Protein AF-0000000070399810 (afdb_homodimer)

Nearest PDB structures (foldseek):
  7qrv-assembly2_B  TM=8.745E-01  e=8.371E-08  Homo sapiens
  7qrw-assembly1_A  TM=8.802E-01  e=2.543E-07  Homo sapiens
  6xg7-assembly1_A  TM=8.411E-01  e=9.051E-07  Drosophila melanogaster
  7qrx-assembly2_B  TM=8.667E-01  e=4.666E-06  Homo sapiens
  3ww7-assembly1_C  TM=8.034E-01  e=4.187E-04  unclassified

pLDDT: mean 89.44, std 11.44, range [46.53, 98.5]

Radius of gyration: 16.47 Å; Cα contacts (8 Å, |Δi|>4): 732; chains: 2; bounding box: 39×47×39 Å

Solvent-accessible surface area (backbone atoms only — not comparable to full-atom values): 13055 Å² total; per-residue (Å²): 120,90,41,62,40,50,69,85,31,53,44,27,35,24,53,44,82,85,55,22,43,37,31,15,26,34,63,68,22,24,37,42,30,24,38,82,85,66,43,79,72,50,73,38,60,60,75,72,83,84,59,95,46,71,51,26,23,56,11,32,34,43,46,97,84,37,33,36,38,30,16,22,26,73,65,24,27,32,41,33,24,40,85,85,59,46,79,73,51,71,51,54,89,76,74,55,45,38,27,28,16,32,28,56,39,98,83,60,39,35,35,37,25,19,27,60,70,9,42,73,44,80,40,81,70,81,124,120,91,41,62,40,50,69,85,30,54,43,27,34,23,52,44,82,86,57,25,44,36,30,16,26,33,63,68,22,23,36,42,31,24,38,80,86,67,42,78,72,48,72,38,60,60,75,72,84,84,57,96,44,72,50,26,22,56,11,31,33,44,46,97,85,37,31,37,37,31,16,23,26,74,65,24,27,32,41,33,24,41,84,86,58,47,77,72,52,71,52,56,89,76,75,55,44,37,26,28,16,30,27,57,40,99,83,59,38,36,36,38,25,20,26,62,71,8,39,73,43,81,40,81,71,83,123

Foldseek 3Di:
DQADPPPVWDWDWEAFPQRWIWIQTQVVQWIWIAHPVRHTQDIANDDPDPAPDGFGWQEWYADPQRWIWTDRQPRQWIWTAHPNGHTDDIDRPPPGARWHYWDQDPVRWIWTQGPVVRDIDTDDDDD/DQADPDPVWDWDWEAFPQRWIWIQTQVVQWIWIAHPVRHTQDIANDDPDPAPDGFGWQEWYADPQRWIWTDRQPRQWIWTAHPNGHTDDIDRPPPGHRWHYWDQDPVRWIWTQGPVVRDIDTDDDDD

InterPro domains:
  IPR011042 Six-bladed beta-propeller, TolB-like [G3DSA:2.120.10.30] (11-126)

Secondary structure (DSSP, 8-state):
--S---TT--EEEEE-TTSPEEEEETTTTEEEEE-TT--EEEEE---SS--SS---EEEEEE-TTSPEEEEETTTTEEEEE-TTS-EEEEE-TT---SEEEEEE-TT-PEEEEETTTTEEEEE----/--S---TT--EEEEE-TTSPEEEEETTTTEEEEE-TT--EEEEE---SS--SS---EEEEEE-TTSPEEEEETTTTEEEEE-TTS-EEEEE-TT---SEEEEEE-TT-PEEEEETTTTEEEEE----

Organism: Crassostrea virginica (NCBI:txid6565)

Structure (mmCIF, N/CA/C/O backbone):
data_AF-0000000070399810-model_v1
#
loop_
_entity.id
_entity.type
_entity.pdbx_description
1 polymer 'Uncharacterized protein LOC111114213'
#
loop_
_atom_site.group_PDB
_atom_site.id
_atom_site.type_symbol
_atom_site.label_atom_id
_atom_site.label_alt_id
_atom_site.label_comp_id
_atom_site.label_asym_id
_atom_site.label_entity_id
_atom_site.label_seq_id
_atom_site.pdbx_PDB_ins_code
_atom_site.Cartn_x
_atom_site.Cartn_y
_atom_site.Cartn_z
_atom_site.occupancy
_atom_site.B_iso_or_equiv
_atom_site.auth_seq_id
_atom_site.auth_comp_id
_atom_site.auth_asym_id
_atom_site.auth_atom_id
_atom_site.pdbx_PDB_model_num
ATOM 1 N N . MET A 1 1 ? 19.562 -1.852 -8.828 1 47.91 1 MET A N 1
ATOM 2 C CA . MET A 1 1 ? 18.266 -1.202 -8.719 1 47.91 1 MET A CA 1
ATOM 3 C C . MET A 1 1 ? 17.156 -2.236 -8.555 1 47.91 1 MET A C 1
ATOM 5 O O . MET A 1 1 ? 17.047 -3.16 -9.367 1 47.91 1 MET A O 1
ATOM 9 N N . LEU A 1 2 ? 16.609 -2.277 -7.414 1 54.97 2 LEU A N 1
ATOM 10 C CA . LEU A 1 2 ? 15.75 -3.406 -7.086 1 54.97 2 LEU A CA 1
ATOM 11 C C . LEU A 1 2 ? 14.453 -3.348 -7.887 1 54.97 2 LEU A C 1
ATOM 13 O O . LEU A 1 2 ? 13.867 -4.387 -8.203 1 54.97 2 LEU A O 1
ATOM 17 N N . ILE A 1 3 ? 14.156 -2.109 -8.195 1 65.25 3 ILE A N 1
ATOM 18 C CA . ILE A 1 3 ? 12.82 -2.002 -8.766 1 65.25 3 ILE A CA 1
ATOM 19 C C . ILE A 1 3 ? 12.867 -1.135 -10.023 1 65.25 3 ILE A C 1
ATOM 21 O O . ILE A 1 3 ? 13.883 -0.489 -10.305 1 65.25 3 ILE A O 1
ATOM 25 N N . SER A 1 4 ? 11.914 -1.307 -10.93 1 56.88 4 SER A N 1
ATOM 26 C CA . SER A 1 4 ? 11.82 -0.481 -12.133 1 56.88 4 SER A CA 1
ATOM 27 C C . SER A 1 4 ? 11.945 1.001 -11.789 1 56.88 4 SER A C 1
ATOM 29 O O . SER A 1 4 ? 11.414 1.459 -10.781 1 56.88 4 SER A O 1
ATOM 31 N N . SER A 1 5 ? 12.875 1.708 -12.344 1 55.62 5 SER A N 1
ATOM 32 C CA . SER A 1 5 ? 13.148 3.117 -12.078 1 55.62 5 SER A CA 1
ATOM 33 C C . SER A 1 5 ? 12.359 4.02 -13.016 1 55.62 5 SER A C 1
ATOM 35 O O . SER A 1 5 ? 12.492 5.246 -12.969 1 55.62 5 SER A O 1
ATOM 37 N N . ASP A 1 6 ? 11.484 3.363 -13.781 1 61.22 6 ASP A N 1
ATOM 38 C CA . ASP A 1 6 ? 10.695 4.227 -14.656 1 61.22 6 ASP A CA 1
ATOM 39 C C . ASP A 1 6 ? 9.664 5.02 -13.852 1 61.22 6 ASP A C 1
ATOM 41 O O . ASP A 1 6 ? 8.875 4.441 -13.102 1 61.22 6 ASP A O 1
ATOM 45 N N . SER A 1 7 ? 9.797 6.434 -13.922 1 61.81 7 SER A N 1
ATOM 46 C CA . SER A 1 7 ? 9.047 7.414 -13.141 1 61.81 7 SER A CA 1
ATOM 47 C C . SER A 1 7 ? 7.543 7.219 -13.312 1 61.81 7 SER A C 1
ATOM 49 O O . SER A 1 7 ? 6.746 7.809 -12.578 1 61.81 7 SER A O 1
ATOM 51 N N . THR A 1 8 ? 7.207 6.312 -14.156 1 70.44 8 THR A N 1
ATOM 52 C CA . THR A 1 8 ? 5.777 6.137 -14.391 1 70.44 8 THR A CA 1
ATOM 53 C C . THR A 1 8 ? 5.234 4.969 -13.578 1 70.44 8 THR A C 1
ATOM 55 O O . THR A 1 8 ? 4.023 4.855 -13.375 1 70.44 8 THR A O 1
ATOM 58 N N . TYR A 1 9 ? 6.199 4.285 -13.055 1 78.25 9 TYR A N 1
ATOM 59 C CA . TYR A 1 9 ? 5.73 3.068 -12.406 1 78.25 9 TYR A CA 1
ATOM 60 C C . TYR A 1 9 ? 5.77 3.209 -10.891 1 78.25 9 TYR A C 1
ATOM 62 O O . TYR A 1 9 ? 6.406 4.125 -10.359 1 78.25 9 TYR A O 1
ATOM 70 N N . THR A 1 10 ? 4.996 2.436 -10.273 1 87.38 10 THR A N 1
ATOM 71 C CA . THR A 1 10 ? 4.828 2.51 -8.828 1 87.38 10 THR A CA 1
ATOM 72 C C . THR A 1 10 ? 5.23 1.193 -8.164 1 87.38 10 THR A C 1
ATOM 74 O O . THR A 1 10 ? 5.164 0.134 -8.789 1 87.38 10 THR A O 1
ATOM 77 N N . VAL A 1 11 ? 5.781 1.368 -7.008 1 93.06 11 VAL A N 1
ATOM 78 C CA . VAL A 1 11 ? 6.129 0.207 -6.195 1 93.06 11 VAL A CA 1
ATOM 79 C C . VAL A 1 11 ? 5.43 0.293 -4.84 1 93.06 11 VAL A C 1
ATOM 81 O O . VAL A 1 11 ? 5.496 1.322 -4.164 1 93.06 11 VAL A O 1
ATOM 84 N N . HIS A 1 12 ? 4.715 -0.765 -4.457 1 96.75 12 HIS A N 1
ATOM 85 C CA . HIS A 1 12 ? 4.102 -0.922 -3.143 1 96.75 12 HIS A CA 1
ATOM 86 C C . HIS A 1 12 ? 4.84 -1.964 -2.311 1 96.75 12 HIS A C 1
ATOM 88 O O . HIS A 1 12 ? 5.504 -2.848 -2.859 1 96.75 12 HIS A O 1
ATOM 94 N N . LEU A 1 13 ? 4.754 -1.836 -0.978 1 97.38 13 LEU A N 1
ATOM 95 C CA . LEU A 1 13 ? 5.609 -2.635 -0.108 1 97.38 13 LEU A CA 1
ATOM 96 C C . LEU A 1 13 ? 4.793 -3.295 0.999 1 97.38 13 LEU A C 1
ATOM 98 O O . LEU A 1 13 ? 3.801 -2.73 1.465 1 97.38 13 LEU A O 1
ATOM 102 N N . SER A 1 14 ? 5.234 -4.406 1.429 1 98 14 SER A N 1
ATOM 103 C CA . SER A 1 14 ? 4.742 -5.109 2.611 1 98 14 SER A CA 1
ATOM 104 C C . SER A 1 14 ? 5.816 -6.016 3.201 1 98 14 SER A C 1
ATOM 106 O O . SER A 1 14 ? 6.668 -6.531 2.475 1 98 14 SER A O 1
ATOM 108 N N . GLU A 1 15 ? 5.816 -6.109 4.445 1 96.81 15 GLU A N 1
ATOM 109 C CA . GLU A 1 15 ? 6.691 -7.086 5.078 1 96.81 15 GLU A CA 1
ATOM 110 C C . GLU A 1 15 ? 5.992 -8.43 5.246 1 96.81 15 GLU A C 1
ATOM 112 O O . GLU A 1 15 ? 4.809 -8.484 5.59 1 96.81 15 GLU A O 1
ATOM 117 N N . ASN A 1 16 ? 6.734 -9.492 5.066 1 95.81 16 ASN A N 1
ATOM 118 C CA . ASN A 1 16 ? 6.16 -10.805 5.348 1 95.81 16 ASN A CA 1
ATOM 119 C C . ASN A 1 16 ? 6.699 -11.383 6.652 1 95.81 16 ASN A C 1
ATOM 121 O O . ASN A 1 16 ? 7.434 -10.711 7.379 1 95.81 16 ASN A O 1
ATOM 125 N N . ARG A 1 17 ? 6.316 -12.555 6.992 1 93.12 17 ARG A N 1
ATOM 126 C CA . ARG A 1 17 ? 6.621 -13.164 8.281 1 93.12 17 ARG A CA 1
ATOM 127 C C . ARG A 1 17 ? 8.102 -13.5 8.398 1 93.12 17 ARG A C 1
ATOM 129 O O . ARG A 1 17 ? 8.617 -13.68 9.5 1 93.12 17 ARG A O 1
ATOM 136 N N . ASN A 1 18 ? 8.82 -13.672 7.328 1 93.12 18 ASN A N 1
ATOM 137 C CA . ASN A 1 18 ? 10.25 -13.953 7.312 1 93.12 18 ASN A CA 1
ATOM 138 C C . ASN A 1 18 ? 11.078 -12.672 7.391 1 93.12 18 ASN A C 1
ATOM 140 O O . ASN A 1 18 ? 12.289 -12.703 7.176 1 93.12 18 ASN A O 1
ATOM 144 N N . PHE A 1 19 ? 10.398 -11.578 7.559 1 94.12 19 PHE A N 1
ATOM 145 C CA . PHE A 1 19 ? 11.031 -10.266 7.648 1 94.12 19 PHE A CA 1
ATOM 146 C C . PHE A 1 19 ? 11.578 -9.828 6.293 1 94.12 19 PHE A C 1
ATOM 148 O O . PHE A 1 19 ? 12.508 -9.023 6.223 1 94.12 19 PHE A O 1
ATOM 155 N N . ASP A 1 20 ? 11.039 -10.492 5.273 1 95.31 20 ASP A N 1
ATOM 156 C CA . ASP A 1 20 ? 11.32 -10.039 3.916 1 95.31 20 ASP A CA 1
ATOM 157 C C . ASP A 1 20 ? 10.438 -8.844 3.547 1 95.31 20 ASP A C 1
ATOM 159 O O . ASP A 1 20 ? 9.383 -8.633 4.145 1 95.31 20 ASP A O 1
ATOM 163 N N . ILE A 1 21 ? 10.945 -8.102 2.621 1 95.88 21 ILE A N 1
ATOM 164 C CA . ILE A 1 21 ? 10.141 -7.031 2.033 1 95.88 21 ILE A CA 1
ATOM 165 C C . ILE A 1 21 ? 9.609 -7.48 0.674 1 95.88 21 ILE A C 1
ATOM 167 O O . ILE A 1 21 ? 10.375 -7.902 -0.194 1 95.88 21 ILE A O 1
ATOM 171 N N . CYS A 1 22 ? 8.305 -7.4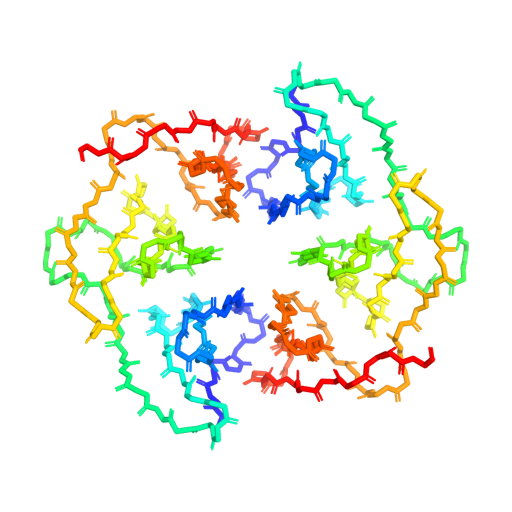73 0.544 1 97.44 22 CYS A N 1
ATOM 172 C CA . CYS A 1 22 ? 7.602 -7.816 -0.689 1 97.44 22 CYS A CA 1
ATOM 173 C C . CYS A 1 22 ? 7.238 -6.562 -1.478 1 97.44 22 CYS A C 1
ATOM 175 O O . CYS A 1 22 ? 6.613 -5.645 -0.94 1 97.44 22 CYS A O 1
ATOM 177 N N . LEU A 1 23 ? 7.633 -6.531 -2.68 1 96.38 23 LEU A N 1
ATOM 178 C CA . LEU A 1 23 ? 7.387 -5.387 -3.549 1 96.38 23 LEU A CA 1
ATOM 179 C C . LEU A 1 23 ? 6.402 -5.75 -4.656 1 96.38 23 LEU A C 1
ATOM 181 O O . LEU A 1 23 ? 6.562 -6.777 -5.32 1 96.38 23 LEU A O 1
ATOM 185 N N . ALA A 1 24 ? 5.371 -5.047 -4.785 1 96.62 24 ALA A N 1
ATOM 186 C CA . ALA A 1 24 ? 4.594 -5.035 -6.02 1 96.62 24 ALA A CA 1
ATOM 187 C C . ALA A 1 24 ? 5.109 -3.973 -6.984 1 96.62 24 ALA A C 1
ATOM 189 O O . ALA A 1 24 ? 4.883 -2.779 -6.781 1 96.62 24 ALA A O 1
ATOM 190 N N . ASP A 1 25 ? 5.801 -4.383 -7.957 1 94 25 ASP A N 1
ATOM 191 C CA . ASP A 1 25 ? 6.387 -3.502 -8.961 1 94 25 ASP A CA 1
ATOM 192 C C . ASP A 1 25 ? 5.574 -3.527 -10.258 1 94 25 ASP A C 1
ATOM 194 O O . ASP A 1 25 ? 5.734 -4.434 -11.078 1 94 25 ASP A O 1
ATOM 198 N N . ASN A 1 26 ? 4.734 -2.564 -10.398 1 92.06 26 ASN A N 1
ATOM 199 C CA . ASN A 1 26 ? 3.83 -2.625 -11.547 1 92.06 26 ASN A CA 1
ATOM 200 C C . ASN A 1 26 ? 4.559 -2.326 -12.852 1 92.06 26 ASN A C 1
ATOM 202 O O . ASN A 1 26 ? 4.113 -2.74 -13.922 1 92.06 26 ASN A O 1
ATOM 206 N N . GLY A 1 27 ? 5.617 -1.574 -12.836 1 89.06 27 GLY A N 1
ATOM 207 C CA . GLY A 1 27 ? 6.422 -1.366 -14.031 1 89.06 27 GLY A CA 1
ATOM 208 C C . GLY A 1 27 ? 7.07 -2.639 -14.539 1 89.06 27 GLY A C 1
ATOM 209 O O . GLY A 1 27 ? 7.086 -2.893 -15.75 1 89.06 27 GLY A O 1
ATOM 210 N N . ALA A 1 28 ? 7.602 -3.43 -13.633 1 89.25 28 ALA A N 1
ATOM 211 C CA . ALA A 1 28 ? 8.242 -4.695 -13.984 1 89.25 28 ALA A CA 1
ATOM 212 C C . ALA A 1 28 ? 7.211 -5.797 -14.18 1 89.25 28 ALA A C 1
ATOM 214 O O . ALA A 1 28 ? 7.527 -6.867 -14.703 1 89.25 28 ALA A O 1
ATOM 215 N N . GLY A 1 29 ? 5.961 -5.543 -13.773 1 91.75 29 GLY A N 1
ATOM 216 C CA . GLY A 1 29 ? 4.973 -6.605 -13.805 1 91.75 29 GLY A CA 1
ATOM 217 C C . GLY A 1 29 ? 5.34 -7.789 -12.922 1 91.75 29 GLY A C 1
ATOM 218 O O . GLY A 1 29 ? 5.289 -8.938 -13.367 1 91.75 29 GLY A O 1
ATOM 219 N N . ALA A 1 30 ? 5.793 -7.473 -11.742 1 93.81 30 ALA A N 1
ATOM 220 C CA . ALA A 1 30 ? 6.301 -8.555 -10.898 1 93.81 30 ALA A CA 1
ATOM 221 C C . ALA A 1 30 ? 6.125 -8.227 -9.422 1 93.81 30 ALA A C 1
ATOM 223 O O . ALA A 1 30 ? 6.152 -7.062 -9.023 1 93.81 30 ALA A O 1
ATOM 224 N N . VAL A 1 31 ? 5.926 -9.219 -8.711 1 96.25 31 VAL A N 1
ATOM 225 C CA . VAL A 1 31 ? 6.191 -9.18 -7.277 1 96.25 31 VAL A CA 1
ATOM 226 C C . VAL A 1 31 ? 7.629 -9.609 -7.008 1 96.25 31 VAL A C 1
ATOM 228 O O . VAL A 1 31 ? 8.062 -10.664 -7.477 1 96.25 31 VAL A O 1
ATOM 231 N N . VAL A 1 32 ? 8.328 -8.766 -6.348 1 95.38 32 VAL A N 1
ATOM 232 C CA . VAL A 1 32 ? 9.711 -9.055 -5.996 1 95.38 32 VAL A CA 1
ATOM 233 C C . VAL A 1 32 ? 9.859 -9.141 -4.48 1 95.38 32 VAL A C 1
ATOM 235 O O . VAL A 1 32 ? 9.445 -8.234 -3.758 1 95.38 32 VAL A O 1
ATOM 238 N N . VAL A 1 33 ? 10.414 -10.25 -3.99 1 96.56 33 VAL A N 1
ATOM 239 C CA . VAL A 1 33 ? 10.609 -10.422 -2.553 1 96.56 33 VAL A CA 1
ATOM 240 C C . VAL A 1 33 ? 12.102 -10.453 -2.229 1 96.56 33 VAL A C 1
ATOM 242 O O . VAL A 1 33 ? 12.852 -11.242 -2.812 1 96.56 33 VAL A O 1
ATOM 245 N N . ILE A 1 34 ? 12.453 -9.602 -1.31 1 94.44 34 ILE A N 1
ATOM 246 C CA . ILE A 1 34 ? 13.859 -9.5 -0.947 1 94.44 34 ILE A CA 1
ATOM 247 C C . ILE A 1 34 ? 14.016 -9.641 0.565 1 94.44 34 ILE A C 1
ATOM 249 O O . ILE A 1 34 ? 13.141 -9.234 1.328 1 94.44 34 ILE A O 1
ATOM 253 N N . SER A 1 35 ? 15.094 -10.18 0.991 1 92.94 35 SER A N 1
ATOM 254 C CA . SER A 1 35 ? 15.398 -10.305 2.412 1 92.94 35 SER A CA 1
ATOM 255 C C . SER A 1 35 ? 15.836 -8.969 3.006 1 92.94 35 SER A C 1
ATOM 257 O O . SER A 1 35 ? 16 -7.988 2.281 1 92.94 35 SER A O 1
ATOM 259 N N . ALA A 1 36 ? 15.953 -8.938 4.32 1 84.12 36 ALA A N 1
ATOM 260 C CA . ALA A 1 36 ? 16.422 -7.75 5.023 1 84.12 36 ALA A CA 1
ATOM 261 C C . ALA A 1 36 ? 17.828 -7.348 4.555 1 84.12 36 ALA A C 1
ATOM 263 O O . ALA A 1 36 ? 18.188 -6.176 4.625 1 84.12 36 ALA A O 1
ATOM 264 N N . ALA A 1 37 ? 18.578 -8.281 4.086 1 85.5 37 ALA A N 1
ATOM 265 C CA . ALA A 1 37 ? 19.938 -8.047 3.588 1 85.5 37 ALA A CA 1
ATOM 266 C C . ALA A 1 37 ? 19.922 -7.762 2.088 1 85.5 37 ALA A C 1
ATOM 268 O O . ALA A 1 37 ? 20.969 -7.809 1.436 1 85.5 37 ALA A O 1
ATOM 269 N N . SER A 1 38 ? 18.719 -7.598 1.544 1 86.56 38 SER A N 1
ATOM 270 C CA . SER A 1 38 ? 18.531 -7.211 0.151 1 86.56 38 SER A CA 1
ATOM 271 C C . SER A 1 38 ? 18.859 -8.359 -0.793 1 86.56 38 SER A C 1
ATOM 273 O O . SER A 1 38 ? 19.25 -8.141 -1.942 1 86.56 38 SER A O 1
ATOM 275 N N . LYS A 1 39 ? 18.828 -9.5 -0.304 1 91.81 39 LYS A N 1
ATOM 276 C CA . LYS A 1 39 ? 18.953 -10.656 -1.178 1 91.81 39 LYS A CA 1
ATOM 277 C C . LYS A 1 39 ? 17.625 -11.047 -1.796 1 91.81 39 LYS A C 1
ATOM 279 O O . LYS A 1 39 ? 16.609 -11.117 -1.098 1 91.81 39 LYS A O 1
ATOM 284 N N . LEU A 1 40 ? 17.688 -11.297 -3.096 1 94 40 LEU A N 1
ATOM 285 C CA . LEU A 1 40 ? 16.469 -11.719 -3.789 1 94 40 LEU A CA 1
ATOM 286 C C . LEU A 1 40 ? 16.031 -13.102 -3.322 1 94 40 LEU A C 1
ATOM 288 O O . LEU A 1 40 ? 16.828 -14.047 -3.33 1 94 40 LEU A O 1
ATOM 292 N N . ARG A 1 41 ? 14.797 -13.18 -2.869 1 96 41 ARG A N 1
ATOM 293 C CA . ARG A 1 41 ? 14.227 -14.484 -2.543 1 96 41 ARG A CA 1
ATOM 294 C C . ARG A 1 41 ? 13.57 -15.109 -3.766 1 96 41 ARG A C 1
ATOM 296 O O . ARG A 1 41 ? 13.945 -16.203 -4.184 1 96 41 ARG A O 1
ATOM 303 N N . PHE A 1 42 ? 12.625 -14.453 -4.387 1 95.5 42 PHE A N 1
ATOM 304 C CA . PHE A 1 42 ? 11.984 -14.898 -5.617 1 95.5 42 PHE A CA 1
ATOM 305 C C . PHE A 1 42 ? 11.297 -13.742 -6.324 1 95.5 42 PHE A C 1
ATOM 307 O O . PHE A 1 42 ? 11.188 -12.648 -5.773 1 95.5 42 PHE A O 1
ATOM 314 N N . ARG A 1 43 ? 10.945 -13.992 -7.504 1 94.94 43 ARG A N 1
ATOM 315 C CA . ARG A 1 43 ? 10.141 -13.117 -8.352 1 94.94 43 ARG A CA 1
ATOM 316 C C . ARG A 1 43 ? 8.906 -13.852 -8.867 1 94.94 43 ARG A C 1
ATOM 318 O O . ARG A 1 43 ? 8.992 -15.008 -9.281 1 94.94 43 ARG A O 1
ATOM 325 N N . TYR A 1 44 ? 7.816 -13.242 -8.695 1 95.44 44 TYR A N 1
ATOM 326 C CA . TYR A 1 44 ? 6.559 -13.758 -9.219 1 95.44 44 TYR A CA 1
ATOM 327 C C . TYR A 1 44 ? 6.027 -12.875 -10.344 1 95.44 44 TYR A C 1
ATOM 329 O O . TYR A 1 44 ? 5.758 -11.688 -10.125 1 95.44 44 TYR A O 1
ATOM 337 N N . ILE A 1 45 ? 5.867 -13.383 -11.531 1 92.75 45 ILE A N 1
ATOM 338 C CA . ILE A 1 45 ? 5.5 -12.578 -12.695 1 92.75 45 ILE A CA 1
ATOM 339 C C . ILE A 1 45 ? 4.109 -12.977 -13.172 1 92.75 45 ILE A C 1
ATOM 341 O O . ILE A 1 45 ? 3.762 -12.758 -14.336 1 92.75 45 ILE A O 1
ATOM 345 N N . GLY A 1 46 ? 3.303 -13.43 -12.234 1 89.62 46 GLY A N 1
ATOM 346 C CA . GLY A 1 46 ? 1.964 -13.867 -12.602 1 89.62 46 GLY A CA 1
ATOM 347 C C . GLY A 1 46 ? 1.939 -15.242 -13.242 1 89.62 46 GLY A C 1
ATOM 348 O O . GLY A 1 46 ? 2.99 -15.805 -13.57 1 89.62 46 GLY A O 1
ATOM 349 N N . PRO A 1 47 ? 0.799 -15.883 -13.086 1 74.12 47 PRO A N 1
ATOM 350 C CA . PRO A 1 47 ? 0.718 -17.203 -13.727 1 74.12 47 PRO A CA 1
ATOM 351 C C . PRO A 1 47 ? 0.849 -17.141 -15.242 1 74.12 47 PRO A C 1
ATOM 353 O O . PRO A 1 47 ? 0.626 -16.078 -15.836 1 74.12 47 PRO A O 1
ATOM 356 N N . PRO A 1 48 ? 1.364 -18.156 -15.602 1 60.78 48 PRO A N 1
ATOM 357 C CA . PRO A 1 48 ? 1.394 -18.203 -17.062 1 60.78 48 PRO A CA 1
ATOM 358 C C . PRO A 1 48 ? 0.058 -17.812 -17.703 1 60.78 48 PRO A C 1
ATOM 360 O O . PRO A 1 48 ? -0.932 -17.625 -16.984 1 60.78 48 PRO A O 1
ATOM 363 N N . SER A 1 49 ? -0.406 -18.156 -18.891 1 59.59 49 SER A N 1
ATOM 364 C CA . SER A 1 49 ? -1.261 -17.75 -20 1 59.59 49 SER A CA 1
ATOM 365 C C . SER A 1 49 ? -2.709 -17.578 -19.562 1 59.59 49 SER A C 1
ATOM 367 O O . SER A 1 49 ? -3.588 -17.312 -20.375 1 59.59 49 SER A O 1
ATOM 369 N N . THR A 1 50 ? -3.17 -17.859 -18.328 1 56.06 50 THR A N 1
ATOM 370 C CA . THR A 1 50 ? -4.629 -17.844 -18.375 1 56.06 50 THR A CA 1
ATOM 371 C C . THR A 1 50 ? -5.172 -16.438 -18.172 1 56.06 50 THR A C 1
ATOM 373 O O . THR A 1 50 ? -6.387 -16.219 -18.203 1 56.06 50 THR A O 1
ATOM 376 N N . THR A 1 51 ? -4.227 -15.406 -18.125 1 65.94 51 THR A N 1
ATOM 377 C CA . THR A 1 51 ? -4.793 -14.078 -17.922 1 65.94 51 THR A CA 1
ATOM 378 C C . THR A 1 51 ? -4.844 -13.305 -19.234 1 65.94 51 THR A C 1
ATOM 380 O O . THR A 1 51 ? -4.082 -13.602 -20.172 1 65.94 51 THR A O 1
ATOM 383 N N . ARG A 1 52 ? -5.961 -12.5 -19.5 1 77.94 52 ARG A N 1
ATOM 384 C CA . ARG A 1 52 ? -6.227 -11.734 -20.719 1 77.94 52 ARG A CA 1
ATOM 385 C C . ARG A 1 52 ? -5.234 -10.586 -20.875 1 77.94 52 ARG A C 1
ATOM 387 O O . ARG A 1 52 ? -4.859 -10.234 -21.984 1 77.94 52 ARG A O 1
ATOM 394 N N . GLU A 1 53 ? -4.766 -10.07 -19.75 1 90.5 53 GLU A N 1
ATOM 395 C CA . GLU A 1 53 ? -3.879 -8.906 -19.766 1 90.5 53 GLU A CA 1
ATOM 396 C C . GLU A 1 53 ? -2.584 -9.195 -19.016 1 90.5 53 GLU A C 1
ATOM 398 O O . GLU A 1 53 ? -2.516 -10.148 -18.219 1 90.5 53 GLU A O 1
ATOM 403 N N . PRO A 1 54 ? -1.565 -8.469 -19.312 1 90.25 54 PRO A N 1
ATOM 404 C CA . PRO A 1 54 ? -0.32 -8.633 -18.562 1 90.25 54 PRO A CA 1
ATOM 405 C C . PRO A 1 54 ? -0.508 -8.438 -17.062 1 90.25 54 PRO A C 1
ATOM 407 O O . PRO A 1 54 ? -1.337 -7.629 -16.641 1 90.25 54 PRO A O 1
ATOM 410 N N . PHE A 1 55 ? 0.198 -9.195 -16.312 1 93.31 55 PHE A N 1
ATOM 411 C CA . PHE A 1 55 ? 0.205 -9.07 -14.867 1 93.31 55 PHE A CA 1
ATOM 412 C C . PHE A 1 55 ? 0.721 -7.703 -14.438 1 93.31 55 PHE A C 1
ATOM 414 O O . PHE A 1 55 ? 1.815 -7.293 -14.836 1 93.31 55 PHE A O 1
ATOM 421 N N . ARG A 1 56 ? -0.07 -6.965 -13.75 1 93.44 56 ARG A N 1
ATOM 422 C CA . ARG A 1 56 ? 0.274 -5.637 -13.242 1 93.44 56 ARG A CA 1
ATOM 423 C C . ARG A 1 56 ? -0.104 -5.5 -11.766 1 93.44 56 ARG A C 1
ATOM 425 O O . ARG A 1 56 ? -1.209 -5.059 -11.445 1 93.44 56 ARG A O 1
ATOM 432 N N . PRO A 1 57 ? 0.832 -5.879 -10.891 1 95.5 57 PRO A N 1
ATOM 433 C CA . PRO A 1 57 ? 0.533 -5.734 -9.461 1 95.5 57 PRO A CA 1
ATOM 434 C C . PRO A 1 57 ? 0.531 -4.277 -9.008 1 95.5 57 PRO A C 1
ATOM 436 O O . PRO A 1 57 ? 1.518 -3.562 -9.203 1 95.5 57 PRO A O 1
ATOM 439 N N . ASP A 1 58 ? -0.544 -3.799 -8.375 1 95 58 ASP A N 1
ATOM 440 C CA . ASP A 1 58 ? -0.672 -2.4 -7.973 1 95 58 ASP A CA 1
ATOM 441 C C . ASP A 1 58 ? -0.952 -2.279 -6.477 1 95 58 ASP A C 1
ATOM 443 O O . ASP A 1 58 ? -1.174 -1.179 -5.969 1 95 58 ASP A O 1
ATOM 447 N N . GLY A 1 59 ? -1.048 -3.281 -5.734 1 97.12 59 GLY A N 1
ATOM 448 C CA . GLY A 1 59 ? -1.17 -3.406 -4.289 1 97.12 59 GLY A CA 1
ATOM 449 C C . GLY A 1 59 ? -0.592 -4.703 -3.752 1 97.12 59 GLY A C 1
ATOM 450 O O . GLY A 1 59 ? -0.502 -5.695 -4.477 1 97.12 59 GLY A O 1
ATOM 451 N N . ILE A 1 60 ? -0.191 -4.637 -2.514 1 98.5 60 ILE A N 1
ATOM 452 C CA . ILE A 1 60 ? 0.377 -5.836 -1.909 1 98.5 60 ILE A CA 1
ATOM 453 C C . ILE A 1 60 ? 0.209 -5.777 -0.392 1 98.5 60 ILE A C 1
ATOM 455 O O . ILE A 1 60 ? 0.336 -4.711 0.212 1 98.5 60 ILE A O 1
ATOM 459 N N . ILE A 1 61 ? -0.049 -6.898 0.168 1 98.31 61 ILE A N 1
ATOM 460 C CA . ILE A 1 61 ? -0.164 -7.059 1.614 1 98.31 61 ILE A CA 1
ATOM 461 C C . ILE A 1 61 ? 0.115 -8.508 1.998 1 98.31 61 ILE A C 1
ATOM 463 O O . ILE A 1 61 ? -0.033 -9.414 1.175 1 98.31 61 ILE A O 1
ATOM 467 N N . THR A 1 62 ? 0.646 -8.68 3.102 1 97.25 62 THR A N 1
ATOM 468 C CA . THR A 1 62 ? 0.82 -10.023 3.646 1 97.25 62 THR A CA 1
ATOM 469 C C . THR A 1 62 ? -0.185 -10.289 4.762 1 97.25 62 THR A C 1
ATOM 471 O O . THR A 1 62 ? -0.443 -9.414 5.594 1 97.25 62 THR A O 1
ATOM 474 N N . ASP A 1 63 ? -0.728 -11.555 4.738 1 95.88 63 ASP A N 1
ATOM 475 C CA . ASP A 1 63 ? -1.737 -11.859 5.746 1 95.88 63 ASP A CA 1
ATOM 476 C C . ASP A 1 63 ? -1.128 -12.633 6.914 1 95.88 63 ASP A C 1
ATOM 478 O O . ASP A 1 63 ? 0.09 -12.812 6.98 1 95.88 63 ASP A O 1
ATOM 482 N N . SER A 1 64 ? -1.993 -13.023 7.875 1 93.38 64 SER A N 1
ATOM 483 C CA . SER A 1 64 ? -1.55 -13.648 9.117 1 93.38 64 SER A CA 1
ATOM 484 C C . SER A 1 64 ? -1.024 -15.055 8.867 1 93.38 64 SER A C 1
ATOM 486 O O . SER A 1 64 ? -0.341 -15.633 9.719 1 93.38 64 SER A O 1
ATOM 488 N N . GLN A 1 65 ? -1.31 -15.656 7.754 1 93.06 65 GLN A N 1
ATOM 489 C CA . GLN A 1 65 ? -0.827 -16.984 7.406 1 93.06 65 GLN A CA 1
ATOM 490 C C . GLN A 1 65 ? 0.452 -16.906 6.578 1 93.06 65 GLN A C 1
ATOM 492 O O . GLN A 1 65 ? 0.906 -17.922 6.031 1 93.06 65 GLN A O 1
ATOM 497 N N . ALA A 1 66 ? 0.909 -15.75 6.398 1 91.88 66 ALA A N 1
ATOM 498 C CA . ALA A 1 66 ? 2.16 -15.461 5.699 1 91.88 66 ALA A CA 1
ATOM 499 C C . ALA A 1 66 ? 1.977 -15.547 4.188 1 91.88 66 ALA A C 1
ATOM 501 O O . ALA A 1 66 ? 2.947 -15.727 3.447 1 91.88 66 ALA A O 1
ATOM 502 N N . ASN A 1 67 ? 0.76 -15.562 3.766 1 96.75 67 ASN A N 1
ATOM 503 C CA . ASN A 1 67 ? 0.52 -15.43 2.332 1 96.75 67 ASN A CA 1
ATOM 504 C C . ASN A 1 67 ? 0.696 -13.992 1.862 1 96.75 67 ASN A C 1
ATOM 506 O O . ASN A 1 67 ? 0.383 -13.047 2.596 1 96.75 67 ASN A O 1
ATOM 510 N N . ILE A 1 68 ? 1.185 -13.898 0.657 1 97.94 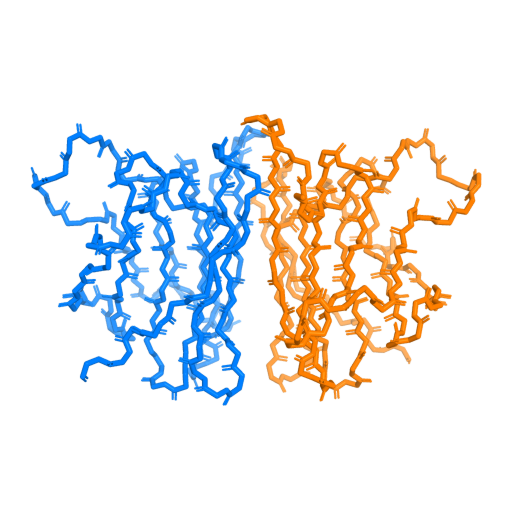68 ILE A N 1
ATOM 511 C CA . ILE A 1 68 ? 1.287 -12.602 -0.007 1 97.94 68 ILE A CA 1
ATOM 512 C C . ILE A 1 68 ? 0.094 -12.406 -0.939 1 97.94 68 ILE A C 1
ATOM 514 O O . ILE A 1 68 ? -0.171 -13.242 -1.804 1 97.94 68 ILE A O 1
ATOM 518 N N . LEU A 1 69 ? -0.672 -11.414 -0.729 1 98.25 69 LEU A N 1
ATOM 519 C CA . LEU A 1 69 ? -1.762 -11.031 -1.62 1 98.25 69 LEU A CA 1
ATOM 520 C C . LEU A 1 69 ? -1.369 -9.82 -2.467 1 98.25 69 LEU A C 1
ATOM 522 O O . LEU A 1 69 ? -0.768 -8.875 -1.96 1 98.25 69 LEU A O 1
ATOM 526 N N . THR A 1 70 ? -1.659 -9.859 -3.717 1 98.12 70 THR A N 1
ATOM 527 C CA . THR A 1 70 ? -1.38 -8.734 -4.594 1 98.12 70 THR A CA 1
ATOM 528 C C . THR A 1 70 ? -2.518 -8.531 -5.594 1 98.12 70 THR A C 1
ATOM 530 O O . THR A 1 70 ? -3.104 -9.5 -6.078 1 98.12 70 THR A O 1
ATOM 533 N N . SER A 1 71 ? -2.828 -7.297 -5.777 1 97.19 71 SER A N 1
ATOM 534 C CA . SER A 1 71 ? -3.867 -6.957 -6.742 1 97.19 71 SER A CA 1
ATOM 535 C C . SER A 1 71 ? -3.324 -6.973 -8.164 1 97.19 71 SER A C 1
ATOM 537 O O . SER A 1 71 ? -2.232 -6.465 -8.43 1 97.19 71 SER A O 1
ATOM 539 N N . ASP A 1 72 ? -4.047 -7.57 -9.023 1 95.94 72 ASP A N 1
ATOM 540 C CA . ASP A 1 72 ? -3.777 -7.566 -10.453 1 95.94 72 ASP A CA 1
ATOM 541 C C . ASP A 1 72 ? -4.742 -6.641 -11.188 1 95.94 72 ASP A C 1
ATOM 543 O O . ASP A 1 72 ? -5.867 -7.035 -11.508 1 95.94 72 ASP A O 1
ATOM 547 N N . PHE A 1 73 ? -4.258 -5.488 -11.492 1 92.94 73 PHE A N 1
ATOM 548 C CA . PHE A 1 73 ? -5.078 -4.348 -11.875 1 92.94 73 PHE A CA 1
ATOM 549 C C . PHE A 1 73 ? -5.902 -4.664 -13.117 1 92.94 73 PHE A C 1
ATOM 551 O O . PHE A 1 73 ? -7.129 -4.543 -13.102 1 92.94 73 PHE A O 1
ATOM 558 N N . TYR A 1 74 ? -5.305 -5.141 -14.125 1 92.56 74 TYR A N 1
ATOM 559 C CA . TYR A 1 74 ? -5.949 -5.281 -15.422 1 92.56 74 TYR A CA 1
ATOM 560 C C . TYR A 1 74 ? -6.762 -6.566 -15.492 1 92.56 74 TYR A C 1
ATOM 562 O O . TYR A 1 74 ? -7.656 -6.699 -16.328 1 92.56 74 TYR A O 1
ATOM 570 N N . ASN A 1 75 ? -6.484 -7.555 -14.664 1 93.56 75 ASN A N 1
ATOM 571 C CA . ASN A 1 75 ? -7.156 -8.852 -14.727 1 93.56 75 ASN A CA 1
ATOM 572 C C . ASN A 1 75 ? -8.242 -8.969 -13.664 1 93.56 75 ASN A C 1
ATOM 574 O O . ASN A 1 75 ? -8.883 -10.016 -13.539 1 93.56 75 ASN A O 1
ATOM 578 N N . TYR A 1 76 ? -8.352 -7.957 -12.828 1 94.25 76 TYR A N 1
ATOM 579 C CA . TYR A 1 76 ? -9.422 -7.859 -11.844 1 94.25 76 TYR A CA 1
ATOM 580 C C . TYR A 1 76 ? -9.328 -8.984 -10.82 1 94.25 76 TYR A C 1
ATOM 582 O O . TYR A 1 76 ? -10.352 -9.508 -10.367 1 94.25 76 TYR A O 1
ATOM 590 N N . HIS A 1 77 ? -8.102 -9.414 -10.523 1 94.31 77 HIS A N 1
ATOM 591 C CA . HIS A 1 77 ? -7.836 -10.508 -9.602 1 94.31 77 HIS A CA 1
ATOM 592 C C . HIS A 1 77 ? -6.988 -10.047 -8.414 1 94.31 77 HIS A C 1
ATOM 594 O O . HIS A 1 77 ? -6.262 -9.055 -8.523 1 94.31 77 HIS A O 1
ATOM 600 N N . ILE A 1 78 ? -7.172 -10.75 -7.352 1 96.94 78 ILE A N 1
ATOM 601 C CA . ILE A 1 78 ? -6.152 -10.781 -6.305 1 96.94 78 ILE A CA 1
ATOM 602 C C . ILE A 1 78 ? -5.426 -12.125 -6.328 1 96.94 78 ILE A C 1
ATOM 604 O O . ILE A 1 78 ? -6.059 -13.18 -6.27 1 96.94 78 ILE A O 1
ATOM 608 N N . HIS A 1 79 ? -4.148 -12.039 -6.469 1 96.5 79 HIS A N 1
ATOM 609 C CA . HIS A 1 79 ? -3.344 -13.258 -6.391 1 96.5 79 HIS A CA 1
ATOM 610 C C . HIS A 1 79 ? -2.928 -13.555 -4.953 1 96.5 79 HIS A C 1
ATOM 612 O O . HIS A 1 79 ? -2.572 -12.641 -4.207 1 96.5 79 HIS A O 1
ATOM 618 N N . ILE A 1 80 ? -2.986 -14.797 -4.621 1 96.75 80 ILE A N 1
ATOM 619 C CA . ILE A 1 80 ? -2.451 -15.258 -3.342 1 96.75 80 ILE A CA 1
ATOM 620 C C . ILE A 1 80 ? -1.26 -16.172 -3.582 1 96.75 80 ILE A C 1
ATOM 622 O O . ILE A 1 80 ? -1.39 -17.203 -4.246 1 96.75 80 ILE A O 1
ATOM 626 N N . ILE A 1 81 ? -0.179 -15.719 -3.061 1 96.94 81 ILE A N 1
ATOM 627 C CA . ILE A 1 81 ? 1.113 -16.375 -3.234 1 96.94 81 ILE A CA 1
ATOM 628 C C . ILE A 1 81 ? 1.664 -16.797 -1.875 1 96.94 81 ILE A C 1
ATOM 630 O O . ILE A 1 81 ? 1.541 -16.062 -0.892 1 96.94 81 ILE A O 1
ATOM 634 N N . ASP A 1 82 ? 2.295 -17.938 -1.83 1 96.5 82 ASP A N 1
ATOM 635 C CA . ASP A 1 82 ? 2.863 -18.328 -0.545 1 96.5 82 ASP A CA 1
ATOM 636 C C . ASP A 1 82 ? 4.273 -17.766 -0.372 1 96.5 82 ASP A C 1
ATOM 638 O O . ASP A 1 82 ? 4.758 -17.031 -1.226 1 96.5 82 ASP A O 1
ATOM 642 N N . GLN A 1 83 ? 4.883 -18.047 0.704 1 94.19 83 GLN A N 1
ATOM 643 C CA . GLN A 1 83 ? 6.16 -17.453 1.086 1 94.19 83 GLN A CA 1
ATOM 644 C C . GLN A 1 83 ? 7.289 -17.953 0.189 1 94.19 83 GLN A C 1
ATOM 646 O O . GLN A 1 83 ? 8.391 -17.391 0.208 1 94.19 83 GLN A O 1
ATOM 651 N N . ASP A 1 84 ? 7.027 -19.016 -0.57 1 94.19 84 ASP A N 1
ATOM 652 C CA . ASP A 1 84 ? 8.039 -19.562 -1.463 1 94.19 84 ASP A CA 1
ATOM 653 C C . ASP A 1 84 ? 7.812 -19.109 -2.902 1 94.19 84 ASP A C 1
ATOM 655 O O . ASP A 1 84 ? 8.539 -19.516 -3.811 1 94.19 84 ASP A O 1
ATOM 659 N N . GLY A 1 85 ? 6.781 -18.312 -3.07 1 94.75 85 GLY A N 1
ATOM 660 C CA . GLY A 1 85 ? 6.523 -17.766 -4.391 1 94.75 85 GLY A CA 1
ATOM 661 C C . GLY A 1 85 ? 5.582 -18.609 -5.219 1 94.75 85 GLY A C 1
ATOM 662 O O . GLY A 1 85 ? 5.445 -18.406 -6.426 1 94.75 85 GLY A O 1
ATOM 663 N N . LEU A 1 86 ? 4.98 -19.578 -4.609 1 94.69 86 LEU A N 1
ATOM 664 C CA . LEU A 1 86 ? 4.016 -20.422 -5.305 1 94.69 86 LEU A CA 1
ATOM 665 C C . LEU A 1 86 ? 2.637 -19.766 -5.324 1 94.69 86 LEU A C 1
ATOM 667 O O . LEU A 1 86 ? 2.152 -19.297 -4.293 1 94.69 86 LEU A O 1
ATOM 671 N N . SER A 1 87 ? 2.096 -19.688 -6.5 1 94.62 87 SER A N 1
ATOM 672 C CA . SER A 1 87 ? 0.725 -19.203 -6.617 1 94.62 87 SER A CA 1
ATOM 673 C C . SER A 1 87 ? -0.269 -20.203 -6.027 1 94.62 87 SER A C 1
ATOM 675 O O . SER A 1 87 ? -0.341 -21.344 -6.465 1 94.62 87 SER A O 1
ATOM 677 N N . LEU A 1 88 ? -1.021 -19.781 -5.086 1 94.25 88 LEU A N 1
ATOM 678 C CA . LEU A 1 88 ? -1.965 -20.672 -4.418 1 94.25 88 LEU A CA 1
ATOM 679 C C . LEU A 1 88 ? -3.344 -20.594 -5.066 1 94.25 88 LEU A C 1
ATOM 681 O O . LEU A 1 88 ? -3.949 -21.609 -5.387 1 94.25 88 LEU A O 1
ATOM 685 N N . ARG A 1 89 ? -3.877 -19.375 -5.203 1 92.56 89 ARG A N 1
ATOM 686 C CA . ARG A 1 89 ? -5.188 -19.172 -5.812 1 92.56 89 ARG A CA 1
ATOM 687 C C . ARG A 1 89 ? -5.391 -17.703 -6.176 1 92.56 89 ARG A C 1
ATOM 689 O O . ARG A 1 89 ? -4.574 -16.844 -5.816 1 92.56 89 ARG A O 1
ATOM 696 N N . TYR A 1 90 ? -6.547 -17.469 -6.855 1 92 90 TYR A N 1
ATOM 697 C CA . TYR A 1 90 ? -7.012 -16.125 -7.211 1 92 90 TYR A CA 1
ATOM 698 C C . TYR A 1 90 ? -8.336 -15.812 -6.535 1 92 90 TYR A C 1
ATOM 700 O O . TYR A 1 90 ? -9.188 -16.688 -6.375 1 92 90 TYR A O 1
ATOM 708 N N . ILE A 1 91 ? -8.445 -14.641 -6.129 1 93.94 91 ILE A N 1
ATOM 709 C CA . ILE A 1 91 ? -9.766 -14.109 -5.801 1 93.94 91 ILE A CA 1
ATOM 710 C C . ILE A 1 91 ? -10.328 -13.344 -7 1 93.94 91 ILE A C 1
ATOM 712 O O . ILE A 1 91 ? -9.773 -12.328 -7.414 1 93.94 91 ILE A O 1
ATOM 716 N N . HIS A 1 92 ? -11.375 -13.75 -7.629 1 88.94 92 HIS A N 1
ATOM 717 C CA . HIS A 1 92 ? -11.914 -13.117 -8.828 1 88.94 92 HIS A CA 1
ATOM 718 C C . HIS A 1 92 ? -13.438 -13.211 -8.867 1 88.94 92 HIS A C 1
ATOM 720 O O . HIS A 1 92 ? -14.078 -12.594 -9.719 1 88.94 92 HIS A O 1
ATOM 726 N N . ASN A 1 93 ? -14.023 -13.883 -8.039 1 81.44 93 ASN A N 1
ATOM 727 C CA . ASN A 1 93 ? -15.461 -14.133 -8.086 1 81.44 93 ASN A CA 1
ATOM 728 C C . ASN A 1 93 ? -16.234 -13.125 -7.242 1 81.44 93 ASN A C 1
ATOM 730 O O . ASN A 1 93 ? -17.25 -13.461 -6.629 1 81.44 93 ASN A O 1
ATOM 734 N N . CYS A 1 94 ? -15.805 -12.031 -7.066 1 88.38 94 CYS A N 1
ATOM 735 C CA . CYS A 1 94 ? -16.484 -11.062 -6.211 1 88.38 94 CYS A CA 1
ATOM 736 C C . CYS A 1 94 ? -16.656 -9.727 -6.926 1 88.38 94 CYS A C 1
ATOM 738 O O . CYS A 1 94 ? -16.906 -8.703 -6.289 1 88.38 94 CYS A O 1
ATOM 740 N N . GLY A 1 95 ? -16.5 -9.695 -8.289 1 91.38 95 GLY A N 1
ATOM 741 C CA . GLY A 1 95 ? -16.812 -8.523 -9.086 1 91.38 95 GLY A CA 1
ATOM 742 C C . GLY A 1 95 ? -15.812 -7.395 -8.922 1 91.38 95 GLY A C 1
ATOM 743 O O . GLY A 1 95 ? -16.188 -6.219 -8.914 1 91.38 95 GLY A O 1
ATOM 744 N N . LEU A 1 96 ? -14.633 -7.703 -8.742 1 93.5 96 LEU A N 1
ATOM 745 C CA . LEU A 1 96 ? -13.609 -6.684 -8.586 1 93.5 96 LEU A CA 1
ATOM 746 C C . LEU A 1 96 ? -13.445 -5.879 -9.875 1 93.5 96 LEU A C 1
ATOM 748 O O . LEU A 1 96 ? -13.484 -6.441 -10.969 1 93.5 96 LEU A O 1
ATOM 752 N N . GLN A 1 97 ? -13.32 -4.578 -9.734 1 92.75 97 GLN A N 1
ATOM 753 C CA . GLN A 1 97 ? -13.102 -3.684 -10.867 1 92.75 97 GLN A CA 1
ATOM 754 C C . GLN A 1 97 ? -11.836 -2.848 -10.664 1 92.75 97 GLN A C 1
ATOM 756 O O . GLN A 1 97 ? -11.836 -1.891 -9.891 1 92.75 97 GLN A O 1
ATOM 761 N N . ASN A 1 98 ? -10.727 -3.232 -11.398 1 93 98 ASN A N 1
ATOM 762 C CA . ASN A 1 98 ? -9.438 -2.561 -11.32 1 93 98 ASN A CA 1
ATOM 763 C C . ASN A 1 98 ? -8.945 -2.441 -9.883 1 93 98 ASN A C 1
ATOM 765 O O . ASN A 1 98 ? -8.766 -1.334 -9.367 1 93 98 ASN A O 1
ATOM 769 N N . PRO A 1 99 ? -8.742 -3.625 -9.203 1 94.94 99 PRO A N 1
ATOM 770 C CA . PRO A 1 99 ? -8.242 -3.58 -7.824 1 94.94 99 PRO A CA 1
ATOM 771 C C . PRO A 1 99 ? -6.871 -2.928 -7.711 1 94.94 99 PRO A C 1
ATOM 773 O O . PRO A 1 99 ? -6.023 -3.113 -8.586 1 94.94 99 PRO A O 1
ATOM 776 N N . TYR A 1 100 ? -6.648 -2.168 -6.688 1 94.44 100 TYR A N 1
ATOM 777 C CA . TYR A 1 100 ? -5.441 -1.381 -6.473 1 94.44 100 TYR A CA 1
ATOM 778 C C . TYR A 1 100 ? -4.914 -1.564 -5.055 1 94.44 100 TYR A C 1
ATOM 780 O O . TYR A 1 100 ? -4.434 -2.643 -4.699 1 94.44 100 TYR A O 1
ATOM 788 N N . GLY A 1 101 ? -5.137 -0.619 -4.078 1 96.38 101 GLY A N 1
ATOM 789 C CA . GLY A 1 101 ? -4.68 -0.734 -2.703 1 96.38 101 GLY A CA 1
ATOM 790 C C . GLY A 1 101 ? -5.336 -1.876 -1.95 1 96.38 101 GLY A C 1
ATOM 791 O O . GLY A 1 101 ? -6.523 -2.146 -2.137 1 96.38 101 GLY A O 1
ATOM 792 N N . LEU A 1 102 ? -4.574 -2.49 -1.079 1 97.81 1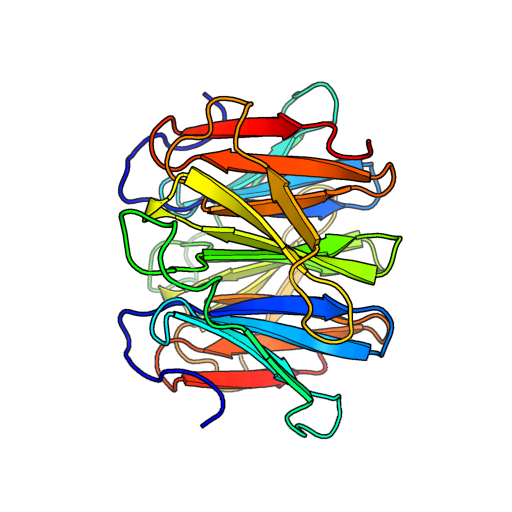02 LEU A N 1
ATOM 793 C CA . LEU A 1 102 ? -5.016 -3.637 -0.291 1 97.81 102 LEU A CA 1
ATOM 794 C C . LEU A 1 102 ? -4.684 -3.443 1.184 1 97.81 102 LEU A C 1
ATOM 796 O O . LEU A 1 102 ? -3.674 -2.816 1.52 1 97.81 102 LEU A O 1
ATOM 800 N N . CYS A 1 103 ? -5.48 -4.035 1.958 1 97.31 103 CYS A N 1
ATOM 801 C CA . CYS A 1 103 ? -5.227 -4.16 3.389 1 97.31 103 CYS A CA 1
ATOM 802 C C . CYS A 1 103 ? -5.891 -5.41 3.955 1 97.31 103 CYS A C 1
ATOM 804 O O . CYS A 1 103 ? -7.039 -5.711 3.623 1 97.31 103 CYS A O 1
ATOM 806 N N . VAL A 1 104 ? -5.16 -6.168 4.613 1 96.44 104 VAL A N 1
ATOM 807 C CA . VAL A 1 104 ? -5.746 -7.223 5.434 1 96.44 104 VAL A CA 1
ATOM 808 C C . VAL A 1 104 ? -5.754 -6.797 6.898 1 96.44 104 VAL A C 1
ATOM 810 O O . VAL A 1 104 ? -4.707 -6.496 7.473 1 96.44 104 VAL A O 1
ATOM 813 N N . ASP A 1 105 ? -6.906 -6.828 7.422 1 93.5 105 ASP A N 1
ATOM 814 C CA . ASP A 1 105 ? -6.973 -6.371 8.805 1 93.5 105 ASP A CA 1
ATOM 815 C C . ASP A 1 105 ? -6.617 -7.496 9.773 1 93.5 105 ASP A C 1
ATOM 817 O O . ASP A 1 105 ? -6.316 -8.617 9.352 1 93.5 105 ASP A O 1
ATOM 821 N N . SER A 1 106 ? -6.559 -7.129 11.039 1 92.56 106 SER A N 1
ATOM 822 C CA . SER A 1 106 ? -6.121 -8.062 12.07 1 92.56 106 SER A CA 1
ATOM 823 C C . SER A 1 106 ? -7.109 -9.219 12.227 1 92.56 106 SER A C 1
ATOM 825 O O . SER A 1 106 ? -6.805 -10.219 12.875 1 92.56 106 SER A O 1
ATOM 827 N N . ARG A 1 107 ? -8.305 -9.203 11.672 1 90.31 107 ARG A N 1
ATOM 828 C CA . ARG A 1 107 ? -9.297 -10.273 11.695 1 90.31 107 ARG A CA 1
ATOM 829 C C . ARG A 1 107 ? -9.297 -11.039 10.375 1 90.31 107 ARG A C 1
ATOM 831 O O . ARG A 1 107 ? -10.227 -11.805 10.102 1 90.31 107 ARG A O 1
ATOM 838 N N . ASP A 1 108 ? -8.352 -10.703 9.531 1 91.5 108 ASP A N 1
ATOM 839 C CA . ASP A 1 108 ? -8.102 -11.367 8.258 1 91.5 108 ASP A CA 1
ATOM 840 C C . ASP A 1 108 ? -9.203 -11.07 7.25 1 91.5 108 ASP A C 1
ATOM 842 O O . ASP A 1 108 ? -9.578 -11.93 6.449 1 91.5 108 ASP A O 1
ATOM 846 N N . ASN A 1 109 ? -9.828 -9.961 7.395 1 94.25 109 ASN A N 1
ATOM 847 C CA . ASN A 1 109 ? -10.625 -9.414 6.301 1 94.25 109 ASN A CA 1
ATOM 848 C C . ASN A 1 109 ? -9.758 -8.68 5.289 1 94.25 109 ASN A C 1
ATOM 850 O O . ASN A 1 109 ? -8.852 -7.934 5.664 1 94.25 109 ASN A O 1
ATOM 854 N N . LEU A 1 110 ? -10.078 -8.938 4.082 1 96.5 110 LEU A N 1
ATOM 855 C CA . LEU A 1 110 ? -9.375 -8.242 3.006 1 96.5 110 LEU A CA 1
ATOM 856 C C . LEU A 1 110 ? -10.164 -7.027 2.539 1 96.5 110 LEU A C 1
ATOM 858 O O . LEU A 1 110 ? -11.359 -7.129 2.252 1 96.5 110 LEU A O 1
ATOM 862 N N . PHE A 1 111 ? -9.617 -5.926 2.574 1 95.69 111 PHE A N 1
ATOM 863 C CA . PHE A 1 111 ? -10.164 -4.703 1.996 1 95.69 111 PHE A CA 1
ATOM 864 C C . PHE A 1 111 ? -9.469 -4.367 0.682 1 95.69 111 PHE A C 1
ATOM 866 O O . PHE A 1 111 ? -8.234 -4.398 0.6 1 95.69 111 PHE A O 1
ATOM 873 N N . VAL A 1 112 ? -10.242 -4.082 -0.319 1 95.75 112 VAL A N 1
ATOM 874 C CA . VAL A 1 112 ? -9.727 -3.801 -1.654 1 95.75 112 VAL A CA 1
ATOM 875 C C . VAL A 1 112 ? -10.273 -2.467 -2.152 1 95.75 112 VAL A C 1
ATOM 877 O O . VAL A 1 112 ? -11.492 -2.285 -2.252 1 95.75 112 VAL A O 1
ATOM 880 N N . ALA A 1 113 ? -9.414 -1.58 -2.441 1 94.62 113 ALA A N 1
ATOM 881 C CA . ALA A 1 113 ? -9.82 -0.352 -3.123 1 94.62 113 ALA A CA 1
ATOM 882 C C . ALA A 1 113 ? -9.984 -0.586 -4.621 1 94.62 113 ALA A C 1
ATOM 884 O O . ALA A 1 113 ? -9.086 -1.116 -5.277 1 94.62 113 ALA A O 1
ATOM 885 N N . GLU A 1 114 ? -11.062 -0.219 -5.16 1 92.38 114 GLU A N 1
ATOM 886 C CA . GLU A 1 114 ? -11.336 -0.336 -6.59 1 92.38 114 GLU A CA 1
ATOM 887 C C . GLU A 1 114 ? -11.219 1.017 -7.285 1 92.38 114 GLU A C 1
ATOM 889 O O . GLU A 1 114 ? -11.945 1.955 -6.957 1 92.38 114 GLU A O 1
ATOM 894 N N . ARG A 1 115 ? -10.352 1.06 -8.211 1 89.81 115 ARG A N 1
ATOM 895 C CA . ARG A 1 115 ? -10.094 2.332 -8.883 1 89.81 115 ARG A CA 1
ATOM 896 C C . ARG A 1 115 ? -11.273 2.736 -9.758 1 89.81 115 ARG A C 1
ATOM 898 O O . ARG A 1 115 ? -11.625 3.916 -9.836 1 89.81 115 ARG A O 1
ATOM 905 N N . LYS A 1 116 ? -11.883 1.821 -10.414 1 86.81 116 LYS A N 1
ATOM 906 C CA . LYS A 1 116 ? -12.953 2.123 -11.352 1 86.81 116 LYS A CA 1
ATOM 907 C C . LYS A 1 116 ? -14.188 2.662 -10.625 1 86.81 116 LYS A C 1
ATOM 909 O O . LYS A 1 116 ? -14.844 3.582 -11.109 1 86.81 116 LYS A O 1
ATOM 914 N N . THR A 1 117 ? -14.539 2.105 -9.492 1 86.12 117 THR A N 1
ATOM 915 C CA . THR A 1 117 ? -15.797 2.439 -8.828 1 86.12 117 THR A CA 1
ATOM 916 C C . THR A 1 117 ? -15.562 3.484 -7.738 1 86.12 117 THR A C 1
ATOM 918 O O . THR A 1 117 ? -16.516 4.125 -7.281 1 86.12 117 THR A O 1
ATOM 921 N N . GLY A 1 118 ? -14.32 3.619 -7.297 1 85.56 118 GLY A N 1
ATOM 922 C CA . GLY A 1 118 ? -14.055 4.512 -6.18 1 85.56 118 GLY A CA 1
ATOM 923 C C . GLY A 1 118 ? -14.594 3.984 -4.859 1 85.56 118 GLY A C 1
ATOM 924 O O . GLY A 1 118 ? -15.008 4.762 -4 1 85.56 118 GLY A O 1
ATOM 925 N N . ARG A 1 119 ? -14.68 2.641 -4.789 1 88.19 119 ARG A N 1
ATOM 926 C CA . ARG A 1 119 ? -15.18 1.994 -3.576 1 88.19 119 ARG A CA 1
ATOM 927 C C . ARG A 1 119 ? -14.102 1.121 -2.941 1 88.19 119 ARG A C 1
ATOM 929 O O . ARG A 1 119 ? -13.125 0.757 -3.6 1 88.19 119 ARG A O 1
ATOM 936 N N . VAL A 1 120 ? -14.266 0.956 -1.686 1 92.94 120 VAL A N 1
ATOM 937 C CA . VAL A 1 120 ? -13.492 -0.062 -0.982 1 92.94 120 VAL A CA 1
ATOM 938 C C . VAL A 1 120 ? -14.391 -1.252 -0.646 1 92.94 120 VAL A C 1
ATOM 940 O O . VAL A 1 120 ? -15.43 -1.092 -0.007 1 92.94 120 VAL A O 1
ATOM 943 N N . LYS A 1 121 ? -13.938 -2.389 -1.077 1 92.88 121 LYS A N 1
ATOM 944 C CA . LYS A 1 121 ? -14.695 -3.607 -0.82 1 92.88 121 LYS A CA 1
ATOM 945 C C . LYS A 1 121 ? -14.062 -4.422 0.304 1 92.88 121 LYS A C 1
ATOM 947 O O . LYS A 1 121 ? -12.844 -4.566 0.364 1 92.88 121 LYS A O 1
ATOM 952 N N . LYS A 1 122 ? -14.906 -4.91 1.148 1 93.44 122 LYS A N 1
ATOM 953 C CA . LYS A 1 122 ? -14.5 -5.887 2.152 1 93.44 122 LYS A CA 1
ATOM 954 C C . LYS A 1 122 ? -14.805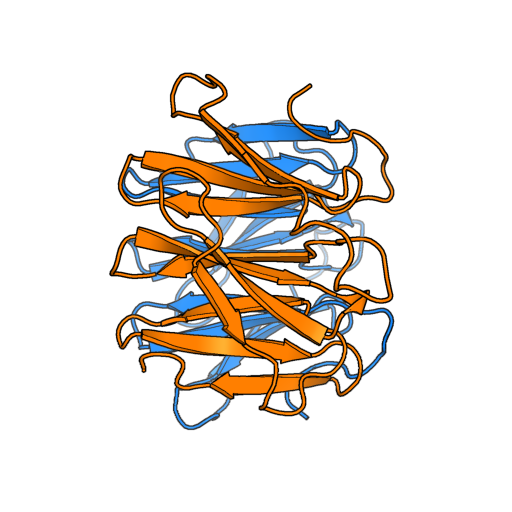 -7.309 1.695 1 93.44 122 LYS A C 1
ATOM 956 O O . LYS A 1 122 ? -15.945 -7.613 1.329 1 93.44 122 LYS A O 1
ATOM 961 N N . ILE A 1 123 ? -13.75 -8.133 1.702 1 94.19 123 ILE A N 1
ATOM 962 C CA . ILE A 1 123 ? -13.883 -9.492 1.179 1 94.19 123 ILE A CA 1
ATOM 963 C C . ILE A 1 123 ? -13.414 -10.5 2.227 1 94.19 123 ILE A C 1
ATOM 965 O O . ILE A 1 123 ? -12.367 -10.312 2.846 1 94.19 123 ILE A O 1
ATOM 969 N N . GLN A 1 124 ? -14.188 -11.461 2.477 1 90.94 124 GLN A N 1
ATOM 970 C CA . GLN A 1 124 ? -13.719 -12.633 3.209 1 90.94 124 GLN A CA 1
ATOM 971 C C . GLN A 1 124 ? -13.102 -13.656 2.264 1 90.94 124 GLN A C 1
ATOM 973 O O . GLN A 1 124 ? -13.781 -14.172 1.37 1 90.94 124 GLN A O 1
ATOM 978 N N . TYR A 1 125 ? -11.883 -13.859 2.324 1 86.88 125 TYR A N 1
ATOM 979 C CA . TYR A 1 125 ? -11.211 -14.68 1.325 1 86.88 125 TYR A CA 1
ATOM 980 C C . TYR A 1 125 ? -10.711 -15.984 1.937 1 86.88 125 TYR A C 1
ATOM 982 O O . TYR A 1 125 ? -10.141 -16.828 1.239 1 86.88 125 TYR A O 1
ATOM 990 N N . TYR A 1 126 ? -10.797 -16.094 3.289 1 73.06 126 TYR A N 1
ATOM 991 C CA . TYR A 1 126 ? -10.406 -17.375 3.867 1 73.06 126 TYR A CA 1
ATOM 992 C C . TYR A 1 126 ? -11.406 -18.469 3.508 1 73.06 126 TYR A C 1
ATOM 994 O O . TYR A 1 126 ? -12.617 -18.219 3.451 1 73.06 126 TYR A O 1
ATOM 1002 N N . LYS A 1 127 ? -11.102 -19.344 2.451 1 50.5 127 LYS A N 1
ATOM 1003 C CA . LYS A 1 127 ? -11.906 -20.562 2.346 1 50.5 127 LYS A CA 1
ATOM 1004 C C . LYS A 1 127 ? -11.398 -21.641 3.295 1 50.5 127 LYS A C 1
ATOM 1006 O O . LYS A 1 127 ? -10.227 -21.656 3.668 1 50.5 127 LYS A O 1
ATOM 1011 N N . MET B 1 1 ? -19.875 7.555 -1.49 1 46.53 1 MET B N 1
ATOM 1012 C CA . MET B 1 1 ? -18.609 7.09 -2.078 1 46.53 1 MET B CA 1
ATOM 1013 C C . MET B 1 1 ? -17.422 7.57 -1.261 1 46.53 1 MET B C 1
ATOM 1015 O O . MET B 1 1 ? -17.297 8.766 -0.979 1 46.53 1 MET B O 1
ATOM 1019 N N . LEU B 1 2 ? -16.797 6.645 -0.62 1 54.06 2 LEU B N 1
ATOM 1020 C CA . LEU B 1 2 ? -15.836 7.039 0.407 1 54.06 2 LEU B CA 1
ATOM 1021 C C . LEU B 1 2 ? -14.617 7.711 -0.218 1 54.06 2 LEU B C 1
ATOM 1023 O O . LEU B 1 2 ? -13.992 8.57 0.402 1 54.06 2 LEU B O 1
ATOM 1027 N N . ILE B 1 3 ? -14.43 7.277 -1.432 1 64.94 3 ILE B N 1
ATOM 1028 C CA . ILE B 1 3 ? -13.156 7.73 -1.975 1 64.94 3 ILE B CA 1
ATOM 1029 C C . ILE B 1 3 ? -13.359 8.289 -3.379 1 64.94 3 ILE B C 1
ATOM 1031 O O . ILE B 1 3 ? -14.422 8.102 -3.979 1 64.94 3 ILE B O 1
ATOM 1035 N N . SER B 1 4 ? -12.508 9.203 -3.809 1 55.03 4 SER B N 1
ATOM 1036 C CA . SER B 1 4 ? -12.57 9.75 -5.16 1 55.03 4 SER B CA 1
ATOM 1037 C C . SER B 1 4 ? -12.734 8.648 -6.199 1 55.03 4 SER B C 1
ATOM 1039 O O . SER B 1 4 ? -12.148 7.574 -6.07 1 55.03 4 SER B O 1
ATOM 1041 N N . SER B 1 5 ? -13.75 8.648 -6.996 1 54.66 5 SER B N 1
ATOM 1042 C CA . SER B 1 5 ? -14.078 7.637 -8 1 54.66 5 SER B CA 1
ATOM 1043 C C . SER B 1 5 ? -13.422 7.961 -9.336 1 54.66 5 SER B C 1
ATOM 1045 O O . SER B 1 5 ? -13.625 7.25 -10.328 1 54.66 5 SER B O 1
ATOM 1047 N N . ASP B 1 6 ? -12.57 8.992 -9.297 1 60.62 6 ASP B N 1
ATOM 1048 C CA . ASP B 1 6 ? -11.922 9.281 -10.57 1 60.62 6 ASP B CA 1
ATOM 1049 C C . ASP B 1 6 ? -10.859 8.227 -10.891 1 60.62 6 ASP B C 1
ATOM 1051 O O . ASP B 1 6 ? -9.984 7.949 -10.07 1 60.62 6 ASP B O 1
ATOM 1055 N N . SER B 1 7 ? -11.062 7.5 -12.094 1 61.47 7 SER B N 1
ATOM 1056 C CA . SER B 1 7 ? -10.289 6.355 -12.562 1 61.47 7 SER B CA 1
ATOM 1057 C C . SER B 1 7 ? -8.797 6.68 -12.625 1 61.47 7 SER B C 1
ATOM 1059 O O . SER B 1 7 ? -7.969 5.785 -12.797 1 61.47 7 SER B O 1
ATOM 1061 N N . THR B 1 8 ? -8.492 7.898 -12.336 1 70.19 8 THR B N 1
ATOM 1062 C CA . THR B 1 8 ? -7.086 8.266 -12.453 1 70.19 8 THR B CA 1
ATOM 1063 C C . THR B 1 8 ? -6.414 8.258 -11.078 1 70.19 8 THR B C 1
ATOM 1065 O O . THR B 1 8 ? -5.184 8.219 -10.984 1 70.19 8 THR B O 1
ATOM 1068 N N . TYR B 1 9 ? -7.297 8.133 -10.148 1 78.5 9 TYR B N 1
ATOM 1069 C CA . TYR B 1 9 ? -6.711 8.289 -8.82 1 78.5 9 TYR B CA 1
ATOM 1070 C C . TYR B 1 9 ? -6.613 6.941 -8.109 1 78.5 9 TYR B C 1
ATOM 1072 O O . TYR B 1 9 ? -7.234 5.965 -8.531 1 78.5 9 TYR B O 1
ATOM 1080 N N . THR B 1 10 ? -5.738 6.898 -7.219 1 86.88 10 THR B N 1
ATOM 1081 C CA . THR B 1 10 ? -5.438 5.66 -6.504 1 86.88 10 THR B CA 1
ATOM 1082 C C . THR B 1 10 ? -5.711 5.82 -5.008 1 86.88 10 THR B C 1
ATOM 1084 O O . THR B 1 10 ? -5.656 6.93 -4.477 1 86.88 10 THR B O 1
ATOM 1087 N N . VAL B 1 11 ? -6.16 4.734 -4.465 1 92.94 11 VAL B N 1
ATOM 1088 C CA . VAL B 1 11 ? -6.375 4.684 -3.023 1 92.94 11 VAL B CA 1
ATOM 1089 C C . VAL B 1 11 ? -5.559 3.543 -2.42 1 92.94 11 VAL B C 1
ATOM 1091 O O . VAL B 1 11 ? -5.609 2.41 -2.904 1 92.94 11 VAL B O 1
ATOM 1094 N N . HIS B 1 12 ? -4.758 3.842 -1.401 1 96.62 12 HIS B N 1
ATOM 1095 C CA . HIS B 1 12 ? -4.016 2.865 -0.609 1 96.62 12 HIS B CA 1
ATOM 1096 C C . HIS B 1 12 ? -4.621 2.713 0.783 1 96.62 12 HIS B C 1
ATOM 1098 O O . HIS B 1 12 ? -5.289 3.625 1.278 1 96.62 12 HIS B O 1
ATOM 1104 N N . LEU B 1 13 ? -4.406 1.546 1.388 1 97.44 13 LEU B N 1
ATOM 1105 C CA . LEU B 1 13 ? -5.137 1.221 2.609 1 97.44 13 LEU B CA 1
ATOM 1106 C C . LEU B 1 13 ? -4.191 0.704 3.688 1 97.44 13 LEU B C 1
ATOM 1108 O O . LEU B 1 13 ? -3.189 0.053 3.381 1 97.44 13 LEU B O 1
ATOM 1112 N N . SER B 1 14 ? -4.535 0.932 4.887 1 98 14 SER B N 1
ATOM 1113 C CA . SER B 1 14 ? -3.904 0.357 6.07 1 98 14 SER B CA 1
ATOM 1114 C C . SER B 1 14 ? -4.879 0.311 7.246 1 98 14 SER B C 1
ATOM 1116 O O . SER B 1 14 ? -5.777 1.148 7.348 1 98 14 SER B O 1
ATOM 1118 N N . GLU B 1 15 ? -4.75 -0.662 8.016 1 96.81 15 GLU B N 1
ATOM 1119 C CA . GLU B 1 15 ? -5.516 -0.695 9.258 1 96.81 15 GLU B CA 1
ATOM 1120 C C . GLU B 1 15 ? -4.734 -0.056 10.398 1 96.81 15 GLU B C 1
ATOM 1122 O O . GLU B 1 15 ? -3.525 -0.253 10.523 1 96.81 15 GLU B O 1
ATOM 1127 N N . ASN B 1 16 ? -5.438 0.641 11.25 1 95.94 16 ASN B N 1
ATOM 1128 C CA . ASN B 1 16 ? -4.773 1.157 12.438 1 95.94 16 ASN B CA 1
ATOM 1129 C C . ASN B 1 16 ? -5.16 0.365 13.688 1 95.94 16 ASN B C 1
ATOM 1131 O O . ASN B 1 16 ? -5.863 -0.643 13.594 1 95.94 16 ASN B O 1
ATOM 1135 N N . ARG B 1 17 ? -4.695 0.746 14.828 1 93.06 17 ARG B N 1
ATOM 1136 C CA . ARG B 1 17 ? -4.848 -0.009 16.062 1 93.06 17 ARG B CA 1
ATOM 1137 C C . ARG B 1 17 ? -6.297 0.009 16.547 1 93.06 17 ARG B C 1
ATOM 1139 O O . ARG B 1 17 ? -6.699 -0.828 17.344 1 93.06 17 ARG B O 1
ATOM 1146 N N . ASN B 1 18 ? -7.105 0.956 16.172 1 93.12 18 ASN B N 1
ATOM 1147 C CA . ASN B 1 18 ? -8.516 1.056 16.531 1 93.12 18 ASN B CA 1
ATOM 1148 C C . ASN B 1 18 ? -9.391 0.245 15.578 1 93.12 18 ASN B C 1
ATOM 1150 O O . ASN B 1 18 ? -10.617 0.382 15.594 1 93.12 18 ASN B O 1
ATOM 1154 N N . PHE B 1 19 ? -8.766 -0.473 14.695 1 94 19 PHE B N 1
ATOM 1155 C CA . PHE B 1 19 ? -9.453 -1.3 13.703 1 94 19 PHE B CA 1
ATOM 1156 C C . PHE B 1 19 ? -10.141 -0.434 12.656 1 94 19 PHE B C 1
ATOM 1158 O O . PHE B 1 19 ? -11.125 -0.86 12.039 1 94 19 PHE B O 1
ATOM 1165 N N . ASP B 1 20 ? -9.656 0.805 12.602 1 95.38 20 ASP B N 1
ATOM 1166 C CA . ASP B 1 20 ? -10.086 1.666 11.508 1 95.38 20 ASP B CA 1
ATOM 1167 C C . ASP B 1 20 ? -9.305 1.36 10.234 1 95.38 20 ASP B C 1
ATOM 1169 O O . ASP B 1 20 ? -8.203 0.805 10.289 1 95.38 20 ASP B O 1
ATOM 1173 N N . ILE B 1 21 ? -9.93 1.69 9.141 1 95.81 21 ILE B N 1
ATOM 1174 C CA . ILE B 1 21 ? -9.234 1.633 7.855 1 95.81 21 ILE B CA 1
ATOM 1175 C C . ILE B 1 21 ? -8.805 3.037 7.438 1 95.81 21 ILE B C 1
ATOM 1177 O O . ILE B 1 21 ? -9.633 3.955 7.387 1 95.81 21 ILE B O 1
ATOM 1181 N N . CYS B 1 22 ? -7.523 3.209 7.246 1 97.44 22 CYS B N 1
ATOM 1182 C CA . CYS B 1 22 ? -6.926 4.461 6.797 1 97.44 22 CYS B CA 1
ATOM 1183 C C . CYS B 1 22 ? -6.695 4.445 5.289 1 97.44 22 CYS B C 1
ATOM 1185 O O . CYS B 1 22 ? -6.062 3.527 4.762 1 97.44 22 CYS B O 1
ATOM 1187 N N . LEU B 1 23 ? -7.207 5.418 4.637 1 96.38 23 LEU B N 1
ATOM 1188 C CA . LEU B 1 23 ? -7.098 5.52 3.188 1 96.38 23 LEU B CA 1
ATOM 1189 C C . LEU B 1 23 ? -6.203 6.691 2.793 1 96.38 23 LEU B C 1
ATOM 1191 O O . LEU B 1 23 ? -6.371 7.805 3.297 1 96.38 23 LEU B O 1
ATOM 1195 N N . ALA B 1 24 ? -5.219 6.453 2.043 1 96.56 24 ALA B N 1
ATOM 1196 C CA . ALA B 1 24 ? -4.562 7.52 1.285 1 96.56 24 ALA B CA 1
ATOM 1197 C C . ALA B 1 24 ? -5.223 7.707 -0.078 1 96.56 24 ALA B C 1
ATOM 1199 O O . ALA B 1 24 ? -5.039 6.887 -0.981 1 96.56 24 ALA B O 1
ATOM 1200 N N . ASP B 1 25 ? -5.988 8.703 -0.201 1 93.75 25 ASP B N 1
ATOM 1201 C CA . ASP B 1 25 ? -6.711 9.023 -1.429 1 93.75 25 ASP B CA 1
ATOM 1202 C C . ASP B 1 25 ? -6.02 10.156 -2.189 1 93.75 25 ASP B C 1
ATOM 1204 O O . ASP B 1 25 ? -6.211 11.328 -1.87 1 93.75 25 ASP B O 1
ATOM 1208 N N . ASN B 1 26 ? -5.246 9.789 -3.154 1 91.88 26 ASN B N 1
ATOM 1209 C CA . ASN B 1 26 ? -4.449 10.82 -3.812 1 91.88 26 ASN B CA 1
ATOM 1210 C C . ASN B 1 26 ? -5.309 11.703 -4.707 1 91.88 26 ASN B C 1
ATOM 1212 O O . ASN B 1 26 ? -4.945 12.852 -4.992 1 91.88 26 ASN B O 1
ATOM 1216 N N . GLY B 1 27 ? -6.398 11.219 -5.227 1 88.88 27 GLY B N 1
ATOM 1217 C CA . GLY B 1 27 ? -7.316 12.062 -5.977 1 88.88 27 GLY B CA 1
ATOM 1218 C C . GLY B 1 27 ? -7.949 13.156 -5.137 1 88.88 27 GLY B C 1
ATOM 1219 O O . GLY B 1 27 ? -8.07 14.297 -5.586 1 88.88 27 GLY B O 1
ATOM 1220 N N . ALA B 1 28 ? -8.352 12.82 -3.93 1 89.06 28 ALA B N 1
ATOM 1221 C CA . ALA B 1 28 ? -8.953 13.773 -3.006 1 89.06 28 ALA B CA 1
ATOM 1222 C C . ALA B 1 28 ? -7.887 14.602 -2.297 1 89.06 28 ALA B C 1
ATOM 1224 O O . ALA B 1 28 ? -8.195 15.617 -1.664 1 89.06 28 ALA B O 1
ATOM 1225 N N . GLY B 1 29 ? -6.629 14.18 -2.402 1 91.56 29 GLY B N 1
ATOM 1226 C CA . GLY B 1 29 ? -5.594 14.844 -1.629 1 91.56 29 GLY B CA 1
ATOM 1227 C C . GLY B 1 29 ? -5.812 14.75 -0.131 1 91.56 29 GLY B C 1
ATOM 1228 O O . GLY B 1 29 ? -5.746 15.758 0.576 1 91.56 29 GLY B O 1
ATOM 1229 N N . ALA B 1 30 ? -6.164 13.562 0.299 1 93.75 30 ALA B N 1
ATOM 1230 C CA . ALA B 1 30 ? -6.527 13.445 1.708 1 93.75 30 ALA B CA 1
ATOM 1231 C C . ALA B 1 30 ? -6.238 12.039 2.23 1 93.75 30 ALA B C 1
ATOM 1233 O O . ALA B 1 30 ? -6.297 11.062 1.476 1 93.75 30 ALA B O 1
ATOM 1234 N N . VAL B 1 31 ? -5.926 12 3.42 1 96.19 31 VAL B N 1
ATOM 1235 C CA . VAL B 1 31 ? -6.059 10.773 4.195 1 96.19 31 VAL B CA 1
ATOM 1236 C C . VAL B 1 31 ? -7.445 10.719 4.84 1 96.19 31 VAL B C 1
ATOM 1238 O O . VAL B 1 31 ? -7.867 11.672 5.496 1 96.19 31 VAL B O 1
ATOM 1241 N N . VAL B 1 32 ? -8.109 9.664 4.57 1 95.31 32 VAL B N 1
ATOM 1242 C CA . VAL B 1 32 ? -9.445 9.461 5.125 1 95.31 32 VAL B CA 1
ATOM 1243 C C . VAL B 1 32 ? -9.445 8.242 6.039 1 95.31 32 VAL B C 1
ATOM 1245 O O . VAL B 1 32 ? -9.016 7.156 5.637 1 95.31 32 VAL B O 1
ATOM 1248 N N . VAL B 1 33 ? -9.906 8.414 7.277 1 96.5 33 VAL B N 1
ATOM 1249 C CA . VAL B 1 33 ? -9.953 7.301 8.227 1 96.5 33 VAL B CA 1
ATOM 1250 C C . VAL B 1 33 ? -11.406 6.977 8.57 1 96.5 33 VAL B C 1
ATOM 1252 O O . VAL B 1 33 ? -12.172 7.859 8.969 1 96.5 33 VAL B O 1
ATOM 1255 N N . ILE B 1 34 ? -11.719 5.719 8.391 1 94.5 34 ILE B N 1
ATOM 1256 C CA . ILE B 1 34 ? -13.094 5.293 8.633 1 94.5 34 ILE B CA 1
ATOM 1257 C C . ILE B 1 34 ? -13.102 4.102 9.586 1 94.5 34 ILE B C 1
ATOM 1259 O O . ILE B 1 34 ? -12.18 3.281 9.578 1 94.5 34 ILE B O 1
ATOM 1263 N N . SER B 1 35 ? -14.109 3.992 10.367 1 93.06 35 SER B N 1
ATOM 1264 C CA . SER B 1 35 ? -14.273 2.865 11.281 1 93.06 35 SER B CA 1
ATOM 1265 C C . SER B 1 35 ? -14.727 1.613 10.531 1 93.06 35 SER B C 1
ATOM 1267 O O . SER B 1 35 ? -15.023 1.668 9.336 1 93.06 35 SER B O 1
ATOM 1269 N N . ALA B 1 36 ? -14.742 0.495 11.234 1 84.19 36 ALA B N 1
ATOM 1270 C CA . ALA B 1 36 ? -15.211 -0.771 10.68 1 84.19 36 ALA B CA 1
ATOM 1271 C C . ALA B 1 36 ? -16.672 -0.662 10.227 1 84.19 36 ALA B C 1
ATOM 1273 O O . ALA B 1 36 ? -17.094 -1.384 9.32 1 84.19 36 ALA B O 1
ATOM 1274 N N . ALA B 1 37 ? -17.406 0.215 10.82 1 85.62 37 ALA B N 1
ATOM 1275 C CA . ALA B 1 37 ? -18.812 0.437 10.484 1 85.62 37 ALA B CA 1
ATOM 1276 C C . ALA B 1 37 ? -18.953 1.528 9.422 1 85.62 37 ALA B C 1
ATOM 1278 O O . ALA B 1 37 ? -20.047 2.051 9.203 1 85.62 37 ALA B O 1
ATOM 1279 N N . SER B 1 38 ? -17.812 1.934 8.867 1 86.56 38 SER B N 1
ATOM 1280 C CA . SER B 1 38 ? -17.75 2.891 7.77 1 86.56 38 SER B CA 1
ATOM 1281 C C . SER B 1 38 ? -18.109 4.297 8.242 1 86.56 38 SER B C 1
ATOM 1283 O O . SER B 1 38 ? -18.641 5.105 7.469 1 86.56 38 SER B O 1
ATOM 1285 N N . LYS B 1 39 ? -17.969 4.523 9.453 1 91.88 39 LYS B N 1
ATOM 1286 C CA . LYS B 1 39 ? -18.125 5.887 9.953 1 91.88 39 LYS B CA 1
ATOM 1287 C C . LYS B 1 39 ? -16.828 6.68 9.812 1 91.88 39 LYS B C 1
ATOM 1289 O O . LYS B 1 39 ? -15.75 6.184 10.156 1 91.88 39 LYS B O 1
ATOM 1294 N N . LEU B 1 40 ? -17 7.891 9.32 1 94.06 40 LEU B N 1
ATOM 1295 C CA . LEU B 1 40 ? -15.828 8.758 9.172 1 94.06 40 LEU B CA 1
ATOM 1296 C C . LEU B 1 40 ? -15.273 9.148 10.539 1 94.06 40 LEU B C 1
ATOM 1298 O O . LEU B 1 40 ? -16.016 9.641 11.398 1 94.06 40 LEU B O 1
ATOM 1302 N N . ARG B 1 41 ? -14.016 8.883 10.734 1 95.94 41 ARG B N 1
ATOM 1303 C CA . ARG B 1 41 ? -13.352 9.359 11.945 1 95.94 41 ARG B CA 1
ATOM 1304 C C . ARG B 1 41 ? -12.773 10.758 11.742 1 95.94 41 ARG B C 1
ATOM 1306 O O . ARG B 1 41 ? -13.125 11.695 12.461 1 95.94 41 ARG B O 1
ATOM 1313 N N . PHE B 1 42 ? -11.93 10.969 10.766 1 95.38 42 PHE B N 1
ATOM 1314 C CA . PHE B 1 42 ? -11.383 12.273 10.406 1 95.38 42 PHE B CA 1
ATOM 1315 C C . PHE B 1 42 ? -10.82 12.25 8.992 1 95.38 42 PHE B C 1
ATOM 1317 O O . PHE B 1 42 ? -10.727 11.195 8.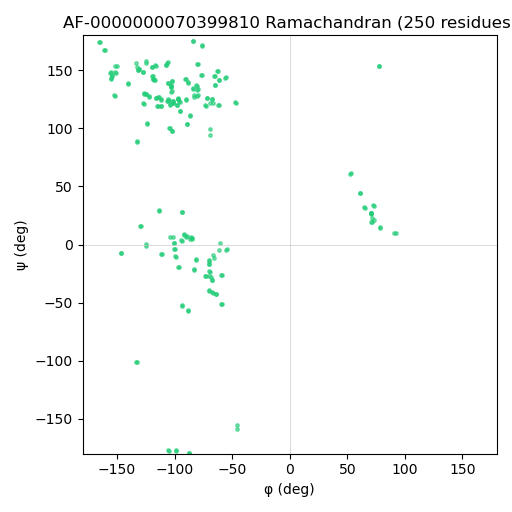367 1 95.38 42 PHE B O 1
ATOM 1324 N N . ARG B 1 43 ? -10.562 13.383 8.516 1 94.94 43 ARG B N 1
ATOM 1325 C CA . ARG B 1 43 ? -9.875 13.641 7.254 1 94.94 43 ARG B CA 1
ATOM 1326 C C . ARG B 1 43 ? -8.656 14.539 7.465 1 94.94 43 ARG B C 1
ATOM 1328 O O . ARG B 1 43 ? -8.727 15.516 8.211 1 94.94 43 ARG B O 1
ATOM 1335 N N . TYR B 1 44 ? -7.602 14.109 6.949 1 95.25 44 TYR B N 1
ATOM 1336 C CA . TYR B 1 44 ? -6.375 14.898 6.977 1 95.25 44 TYR B CA 1
ATOM 1337 C C . TYR B 1 44 ? -6 15.367 5.578 1 95.25 44 TYR B C 1
ATOM 1339 O O . TYR B 1 44 ? -5.773 14.555 4.68 1 95.25 44 TYR B O 1
ATOM 1347 N N . ILE B 1 45 ? -5.934 16.641 5.336 1 92.56 45 ILE B N 1
ATOM 1348 C CA . ILE B 1 45 ? -5.719 17.188 4 1 92.56 45 ILE B CA 1
ATOM 1349 C C . ILE B 1 45 ? -4.359 17.891 3.941 1 92.56 45 ILE B C 1
ATOM 1351 O O . ILE B 1 45 ? -4.141 18.766 3.098 1 92.56 45 ILE B O 1
ATOM 1355 N N . GLY B 1 46 ? -3.443 17.391 4.75 1 89.44 46 GLY B N 1
ATOM 1356 C CA . GLY B 1 46 ? -2.129 18.016 4.793 1 89.44 46 GLY B CA 1
ATOM 1357 C C . GLY B 1 46 ? -2.102 19.297 5.594 1 89.44 46 GLY B C 1
ATOM 1358 O O . GLY B 1 46 ? -3.15 19.828 5.98 1 89.44 46 GLY B O 1
ATOM 1359 N N . PRO B 1 47 ? -0.917 19.594 6.121 1 73.94 47 PRO B N 1
ATOM 1360 C CA . PRO B 1 47 ? -0.833 20.844 6.871 1 73.94 47 PRO B CA 1
ATOM 1361 C C . PRO B 1 47 ? -1.104 22.078 6.004 1 73.94 47 PRO B C 1
ATOM 1363 O O . PRO B 1 47 ? -0.989 22 4.777 1 73.94 47 PRO B O 1
ATOM 1366 N N . PRO B 1 48 ? -1.589 22.906 6.699 1 61.12 48 PRO B N 1
ATOM 1367 C CA . PRO B 1 48 ? -1.742 24.156 5.953 1 61.12 48 PRO B CA 1
ATOM 1368 C C . PRO B 1 48 ? -0.492 24.531 5.156 1 61.12 48 PRO B C 1
ATOM 1370 O O . PRO B 1 48 ? 0.545 23.875 5.293 1 61.12 48 PRO B O 1
ATOM 1373 N N . SER B 1 49 ? -0.126 25.734 4.703 1 59.19 49 SER B N 1
ATOM 1374 C CA . SER B 1 49 ? 0.622 26.422 3.66 1 59.19 49 SER B CA 1
ATOM 1375 C C . SER B 1 49 ? 2.094 26.031 3.676 1 59.19 49 SER B C 1
ATOM 1377 O O . SER B 1 49 ? 2.896 26.562 2.91 1 59.19 49 SER B O 1
ATOM 1379 N N . THR B 1 50 ? 2.656 25.156 4.512 1 56.16 50 THR B N 1
ATOM 1380 C CA . THR B 1 50 ? 4.109 25.234 4.379 1 56.16 50 THR B CA 1
ATOM 1381 C C . THR B 1 50 ? 4.598 24.328 3.252 1 56.16 50 THR B C 1
ATOM 1383 O O . THR B 1 50 ? 5.801 24.266 2.979 1 56.16 50 THR B O 1
ATOM 1386 N N . THR B 1 51 ? 3.623 23.688 2.492 1 65.94 51 THR B N 1
ATOM 1387 C CA . THR B 1 51 ? 4.137 22.812 1.438 1 65.94 51 THR B CA 1
ATOM 1388 C C . THR B 1 51 ? 4.023 23.5 0.077 1 65.94 51 THR B C 1
ATOM 1390 O O . THR B 1 51 ? 3.207 24.406 -0.107 1 65.94 51 THR B O 1
ATOM 1393 N N . ARG B 1 52 ? 5.074 23.344 -0.85 1 78.12 52 ARG B N 1
ATOM 1394 C CA . ARG B 1 52 ? 5.188 23.953 -2.168 1 78.12 52 ARG B CA 1
ATOM 1395 C C . ARG B 1 52 ? 4.129 23.406 -3.119 1 78.12 52 ARG B C 1
ATOM 1397 O O . ARG B 1 52 ? 3.631 24.125 -3.986 1 78.12 52 ARG B O 1
ATOM 1404 N N . GLU B 1 53 ? 3.736 22.172 -2.91 1 90.5 53 GLU B N 1
ATOM 1405 C CA . GLU B 1 53 ? 2.789 21.5 -3.799 1 90.5 53 GLU B CA 1
ATOM 1406 C C . GLU B 1 53 ? 1.587 20.969 -3.023 1 90.5 53 GLU B C 1
ATOM 1408 O O . GLU B 1 53 ? 1.64 20.844 -1.8 1 90.5 53 GLU B O 1
ATOM 1413 N N . PRO B 1 54 ? 0.5 20.797 -3.707 1 90.06 54 PRO B N 1
ATOM 1414 C CA . PRO B 1 54 ? -0.66 20.203 -3.035 1 90.06 54 PRO B CA 1
ATOM 1415 C C . PRO B 1 54 ? -0.345 18.844 -2.396 1 90.06 54 PRO B C 1
ATOM 1417 O O . PRO B 1 54 ? 0.473 18.094 -2.92 1 90.06 54 PRO B O 1
ATOM 1420 N N . PHE B 1 55 ? -0.937 18.609 -1.29 1 93.12 55 PHE B N 1
ATOM 1421 C CA . PHE B 1 55 ? -0.814 17.328 -0.598 1 93.12 55 PHE B CA 1
ATOM 1422 C C . PHE B 1 55 ? -1.364 16.203 -1.453 1 93.12 55 PHE B C 1
ATOM 1424 O O . PHE B 1 55 ? -2.512 16.25 -1.902 1 93.12 55 PHE B O 1
ATOM 1431 N N . ARG B 1 56 ? -0.546 15.25 -1.77 1 93.31 56 ARG B N 1
ATOM 1432 C CA . ARG B 1 56 ? -0.916 14.078 -2.559 1 93.31 56 ARG B CA 1
ATOM 1433 C C . ARG B 1 56 ? -0.41 12.797 -1.906 1 93.31 56 ARG B C 1
ATOM 1435 O O . ARG B 1 56 ? 0.696 12.336 -2.199 1 93.31 56 ARG B O 1
ATOM 1442 N N . PRO B 1 57 ? -1.247 12.227 -1.024 1 95.31 57 PRO B N 1
ATOM 1443 C CA . PRO B 1 57 ? -0.823 10.977 -0.39 1 95.31 57 PRO B CA 1
ATOM 1444 C C . PRO B 1 57 ? -0.852 9.789 -1.35 1 95.31 57 PRO B C 1
ATOM 1446 O O . PRO B 1 57 ? -1.886 9.516 -1.961 1 95.31 57 PRO B O 1
ATOM 1449 N N . ASP B 1 58 ? 0.256 9.047 -1.501 1 94.81 58 ASP B N 1
ATOM 1450 C CA . ASP B 1 58 ? 0.348 7.949 -2.461 1 94.81 58 ASP B CA 1
ATOM 1451 C C . ASP B 1 58 ? 0.754 6.648 -1.771 1 94.81 58 ASP B C 1
ATOM 1453 O O . ASP B 1 58 ? 0.944 5.625 -2.43 1 94.81 58 ASP B O 1
ATOM 1457 N N . GLY B 1 59 ? 0.999 6.582 -0.54 1 97 59 GLY B N 1
ATOM 1458 C CA . GLY B 1 59 ? 1.257 5.453 0.342 1 97 59 GLY B CA 1
ATOM 1459 C C . GLY B 1 59 ? 0.796 5.695 1.768 1 97 59 GLY B C 1
ATOM 1460 O O . GLY B 1 59 ? 0.695 6.844 2.207 1 97 59 GLY B O 1
ATOM 1461 N N . ILE B 1 60 ? 0.506 4.609 2.416 1 98.5 60 ILE B N 1
ATOM 1462 C CA . ILE B 1 60 ? 0.056 4.742 3.797 1 98.5 60 ILE B CA 1
ATOM 1463 C C . ILE B 1 60 ? 0.356 3.455 4.562 1 98.5 60 ILE B C 1
ATOM 1465 O O . ILE B 1 60 ? 0.227 2.357 4.02 1 98.5 60 ILE B O 1
ATOM 1469 N N . ILE B 1 61 ? 0.726 3.617 5.773 1 98.31 61 ILE B N 1
ATOM 1470 C CA . ILE B 1 61 ? 0.978 2.508 6.688 1 98.31 61 ILE B CA 1
ATOM 1471 C C . ILE B 1 61 ? 0.806 2.975 8.133 1 98.31 61 ILE B C 1
ATOM 1473 O O . ILE B 1 61 ? 0.922 4.168 8.422 1 98.31 61 ILE B O 1
ATOM 1477 N N . THR B 1 62 ? 0.4 2.117 8.93 1 97.25 62 THR B N 1
ATOM 1478 C CA . THR B 1 62 ? 0.342 2.395 10.359 1 97.25 62 THR B CA 1
ATOM 1479 C C . THR B 1 62 ? 1.459 1.663 11.102 1 97.25 62 THR B C 1
ATOM 1481 O O . THR B 1 62 ? 1.75 0.502 10.805 1 97.25 62 THR B O 1
ATOM 1484 N N . ASP B 1 63 ? 2.053 2.416 12.086 1 95.88 63 ASP B N 1
ATOM 1485 C CA . ASP B 1 63 ? 3.166 1.795 12.805 1 95.88 63 ASP B CA 1
ATOM 1486 C C . ASP B 1 63 ? 2.707 1.219 14.141 1 95.88 63 ASP B C 1
ATOM 1488 O O . ASP B 1 63 ? 1.512 1.202 14.438 1 95.88 63 ASP B O 1
ATOM 1492 N N . SER B 1 64 ? 3.686 0.673 14.906 1 93.38 64 SER B N 1
ATOM 1493 C CA . SER B 1 64 ? 3.391 -0.036 16.141 1 93.38 64 SER B CA 1
ATOM 1494 C C . SER B 1 64 ? 2.92 0.925 17.234 1 93.38 64 SER B C 1
ATOM 1496 O O . SER B 1 64 ? 2.35 0.5 18.234 1 93.38 64 SER B O 1
ATOM 1498 N N . GLN B 1 65 ? 3.133 2.195 17.109 1 93.12 65 GLN B N 1
ATOM 1499 C CA . GLN B 1 65 ? 2.689 3.197 18.062 1 93.12 65 GLN B CA 1
ATOM 1500 C C . GLN B 1 65 ? 1.336 3.781 17.672 1 93.12 65 GLN B C 1
ATOM 1502 O O . GLN B 1 65 ? 0.888 4.773 18.25 1 93.12 65 GLN B O 1
ATOM 1507 N N . ALA B 1 66 ? 0.799 3.275 16.641 1 91.88 66 ALA B N 1
ATOM 1508 C CA . ALA B 1 66 ? -0.526 3.637 16.141 1 91.88 66 ALA B CA 1
ATOM 1509 C C . ALA B 1 66 ? -0.482 4.953 15.375 1 91.88 66 ALA B C 1
ATOM 1511 O O . ALA B 1 66 ? -1.507 5.617 15.211 1 91.88 66 ALA B O 1
ATOM 1512 N N . ASN B 1 67 ? 0.682 5.359 15.031 1 96.75 67 ASN B N 1
ATOM 1513 C CA . ASN B 1 67 ? 0.781 6.496 14.117 1 96.75 67 ASN B CA 1
ATOM 1514 C C . ASN B 1 67 ? 0.496 6.082 12.68 1 96.75 67 ASN B C 1
ATOM 1516 O O . ASN B 1 67 ? 0.837 4.973 12.266 1 96.75 67 ASN B O 1
ATOM 1520 N N . ILE B 1 68 ? -0.108 7.012 11.984 1 97.88 68 ILE B N 1
ATOM 1521 C CA . ILE B 1 68 ? -0.335 6.848 10.555 1 97.88 68 ILE B CA 1
ATOM 1522 C C . ILE B 1 68 ? 0.755 7.574 9.773 1 97.88 68 ILE B C 1
ATOM 1524 O O . ILE B 1 68 ? 0.978 8.773 9.969 1 97.88 68 ILE B O 1
ATOM 1528 N N . LEU B 1 69 ? 1.491 6.887 8.992 1 98.19 69 LEU B N 1
ATOM 1529 C CA . LEU B 1 69 ? 2.475 7.469 8.086 1 98.19 69 LEU B CA 1
ATOM 1530 C C . LEU B 1 69 ? 1.949 7.484 6.652 1 98.19 69 LEU B C 1
ATOM 1532 O O . LEU B 1 69 ? 1.353 6.508 6.195 1 98.19 69 LEU B O 1
ATOM 1536 N N . THR B 1 70 ? 2.121 8.562 5.965 1 98.06 70 THR B N 1
ATOM 1537 C CA . THR B 1 70 ? 1.705 8.656 4.57 1 98.06 70 THR B CA 1
ATOM 1538 C C . THR B 1 70 ? 2.734 9.43 3.748 1 98.06 70 THR B C 1
ATOM 1540 O O . THR B 1 70 ? 3.322 10.398 4.234 1 98.06 70 THR B O 1
ATOM 1543 N N . SER B 1 71 ? 2.959 8.922 2.596 1 97.12 71 SER B N 1
ATOM 1544 C CA . SER B 1 71 ? 3.889 9.586 1.688 1 97.12 71 SER B CA 1
ATOM 1545 C C . SER B 1 71 ? 3.221 10.758 0.969 1 97.12 71 SER B C 1
ATOM 1547 O O . SER B 1 71 ? 2.094 10.633 0.486 1 97.12 71 SER B O 1
ATOM 1549 N N . ASP B 1 72 ? 3.883 11.836 0.947 1 95.81 72 ASP B N 1
ATOM 1550 C CA . ASP B 1 72 ? 3.484 13.016 0.185 1 95.81 72 ASP B CA 1
ATOM 1551 C C . ASP B 1 72 ? 4.328 13.164 -1.078 1 95.81 72 ASP B C 1
ATOM 1553 O O . ASP B 1 72 ? 5.438 13.695 -1.029 1 95.81 72 ASP B O 1
ATOM 1557 N N . PHE B 1 73 ? 3.768 12.75 -2.158 1 92.81 73 PHE B N 1
ATOM 1558 C CA . PHE B 1 73 ? 4.488 12.484 -3.396 1 92.81 73 PHE B CA 1
ATOM 1559 C C . PHE B 1 73 ? 5.215 13.727 -3.885 1 92.81 73 PHE B C 1
ATOM 1561 O O . PHE B 1 73 ? 6.43 13.711 -4.09 1 92.81 73 PHE B O 1
ATOM 1568 N N . TYR B 1 74 ? 4.547 14.805 -3.988 1 92.44 74 TYR B N 1
ATOM 1569 C CA . TYR B 1 74 ? 5.082 15.992 -4.645 1 92.44 74 TYR B CA 1
ATOM 1570 C C . TYR B 1 74 ? 5.945 16.797 -3.684 1 92.44 74 TYR B C 1
ATOM 1572 O O . TYR B 1 74 ? 6.758 17.625 -4.113 1 92.44 74 TYR B O 1
ATOM 1580 N N . ASN B 1 75 ? 5.789 16.656 -2.385 1 93.56 75 ASN B N 1
ATOM 1581 C CA . ASN B 1 75 ? 6.512 17.453 -1.403 1 93.56 75 ASN B CA 1
ATOM 1582 C C . ASN B 1 75 ? 7.699 16.688 -0.819 1 93.56 75 ASN B C 1
ATOM 1584 O O . ASN B 1 75 ? 8.398 17.188 0.058 1 93.56 75 ASN B O 1
ATOM 1588 N N . TYR B 1 76 ? 7.84 15.438 -1.206 1 94.25 76 TYR B N 1
ATOM 1589 C CA . TYR B 1 76 ? 8.992 14.617 -0.846 1 94.25 76 TYR B CA 1
ATOM 1590 C C . TYR B 1 76 ? 9.039 14.375 0.659 1 94.25 76 TYR B C 1
ATOM 1592 O O . TYR B 1 76 ? 10.117 14.336 1.251 1 94.25 76 TYR B O 1
ATOM 1600 N N . HIS B 1 77 ? 7.867 14.312 1.295 1 94.31 77 HIS B N 1
ATOM 1601 C CA . HIS B 1 77 ? 7.742 14.141 2.738 1 94.31 77 HIS B CA 1
ATOM 1602 C C . HIS B 1 77 ? 6.988 12.859 3.074 1 94.31 77 HIS B C 1
ATOM 1604 O O . HIS B 1 77 ? 6.203 12.359 2.264 1 94.31 77 HIS B O 1
ATOM 1610 N N . ILE B 1 78 ? 7.301 12.359 4.219 1 96.88 78 ILE B N 1
ATOM 1611 C CA . ILE B 1 78 ? 6.391 11.453 4.91 1 96.88 78 ILE B CA 1
ATOM 1612 C C . ILE B 1 78 ? 5.73 12.18 6.082 1 96.88 78 ILE B C 1
ATOM 1614 O O . ILE B 1 78 ? 6.414 12.742 6.938 1 96.88 78 ILE B O 1
ATOM 1618 N N . HIS B 1 79 ? 4.457 12.188 6.055 1 96.44 79 HIS B N 1
ATOM 1619 C CA . HIS B 1 79 ? 3.723 12.75 7.18 1 96.44 79 HIS B CA 1
ATOM 1620 C C . HIS B 1 79 ? 3.459 11.703 8.25 1 96.44 79 HIS B C 1
ATOM 1622 O O . HIS B 1 79 ? 3.133 10.555 7.934 1 96.44 79 HIS B O 1
ATOM 1628 N N . ILE B 1 80 ? 3.6 12.117 9.469 1 96.62 80 ILE B N 1
ATOM 1629 C CA . ILE B 1 80 ? 3.211 11.273 10.602 1 96.62 80 ILE B CA 1
ATOM 1630 C C . ILE B 1 80 ? 2.053 11.93 11.352 1 96.62 80 ILE B C 1
ATOM 1632 O O . ILE B 1 80 ? 2.176 13.062 11.828 1 96.62 80 ILE B O 1
ATOM 1636 N N . ILE B 1 81 ? 1.009 11.188 11.352 1 96.88 81 ILE B N 1
ATOM 1637 C CA . ILE B 1 81 ? -0.257 11.633 11.93 1 96.88 81 ILE B CA 1
ATOM 1638 C C . ILE B 1 81 ? -0.656 10.703 13.07 1 96.88 81 ILE B C 1
ATOM 1640 O O . ILE B 1 81 ? -0.477 9.484 12.984 1 96.88 81 ILE B O 1
ATOM 1644 N N . ASP B 1 82 ? -1.225 11.258 14.109 1 96.44 82 ASP B N 1
ATOM 1645 C CA . ASP B 1 82 ? -1.648 10.367 15.188 1 96.44 82 ASP B CA 1
ATOM 1646 C C . ASP B 1 82 ? -3.059 9.836 14.945 1 96.44 82 ASP B C 1
ATOM 1648 O O . ASP B 1 82 ? -3.66 10.117 13.906 1 96.44 82 ASP B O 1
ATOM 1652 N N . GLN B 1 83 ? -3.553 9.062 15.82 1 94.25 83 GLN B N 1
ATOM 1653 C CA . GLN B 1 83 ? -4.812 8.344 15.641 1 94.25 83 GLN B CA 1
ATOM 1654 C C . GLN B 1 83 ? -5.996 9.305 15.68 1 94.25 83 GLN B C 1
ATOM 1656 O O . GLN B 1 83 ? -7.121 8.93 15.328 1 94.25 83 GLN B O 1
ATOM 1661 N N . ASP B 1 84 ? -5.762 10.547 16.125 1 94.25 84 ASP B N 1
ATOM 1662 C CA . ASP B 1 84 ? -6.828 11.539 16.203 1 94.25 84 ASP B CA 1
ATOM 1663 C C . ASP B 1 84 ? -6.766 12.5 15.016 1 94.25 84 ASP B C 1
ATOM 1665 O O . ASP B 1 84 ? -7.555 13.438 14.93 1 94.25 84 ASP B O 1
ATOM 1669 N N . GLY B 1 85 ? -5.793 12.242 14.148 1 94.69 85 GLY B N 1
ATOM 1670 C CA . GLY B 1 85 ? -5.691 13.062 12.953 1 94.69 85 GLY B CA 1
ATOM 1671 C C . GLY B 1 85 ? -4.797 14.273 13.133 1 94.69 85 GLY B C 1
ATOM 1672 O O . GLY B 1 85 ? -4.789 15.172 12.289 1 94.69 85 GLY B O 1
ATOM 1673 N N . LEU B 1 86 ? -4.09 14.344 14.219 1 94.75 86 LEU B N 1
ATOM 1674 C CA . LEU B 1 86 ? -3.154 15.438 14.453 1 94.75 86 LEU B CA 1
ATOM 1675 C C . LEU B 1 86 ? -1.817 15.172 13.773 1 94.75 86 LEU B C 1
ATOM 1677 O O . LEU B 1 86 ? -1.261 14.078 13.898 1 94.75 86 LEU B O 1
ATOM 1681 N N . SER B 1 87 ? -1.397 16.125 13 1 94.62 87 SER B N 1
ATOM 1682 C CA . SER B 1 87 ? -0.07 16.031 12.406 1 94.62 87 SER B CA 1
ATOM 1683 C C . SER B 1 87 ? 1.022 16.125 13.461 1 94.62 87 SER B C 1
ATOM 1685 O O . SER B 1 87 ? 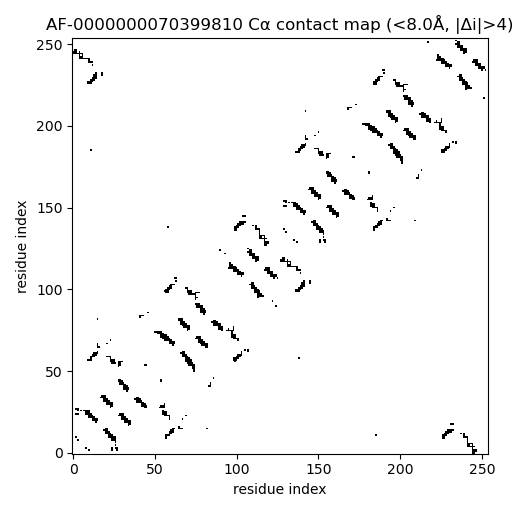1.106 17.125 14.188 1 94.62 87 SER B O 1
ATOM 1687 N N . LEU B 1 88 ? 1.843 15.156 13.562 1 94.19 88 LEU B N 1
ATOM 1688 C CA . LEU B 1 88 ? 2.893 15.133 14.578 1 94.19 88 LEU B CA 1
ATOM 1689 C C . LEU B 1 88 ? 4.199 15.695 14.023 1 94.19 88 LEU B C 1
ATOM 1691 O O . LEU B 1 88 ? 4.824 16.547 14.648 1 94.19 88 LEU B O 1
ATOM 1695 N N . ARG B 1 89 ? 4.66 15.172 12.875 1 92.5 89 ARG B N 1
ATOM 1696 C CA . ARG B 1 89 ? 5.89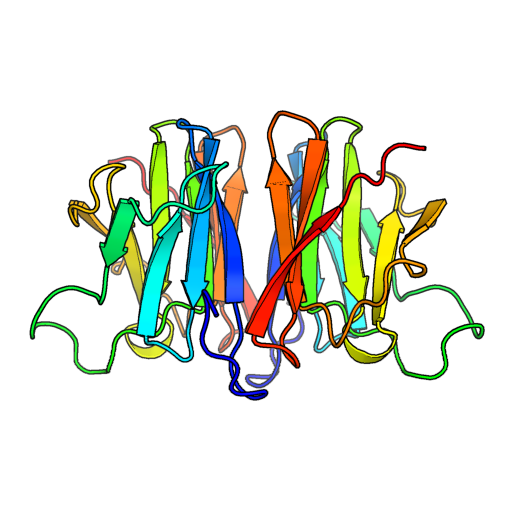5 15.625 12.25 1 92.5 89 ARG B CA 1
ATOM 1697 C C . ARG B 1 89 ? 5.988 15.125 10.812 1 92.5 89 ARG B C 1
ATOM 1699 O O . ARG B 1 89 ? 5.164 14.32 10.375 1 92.5 89 ARG B O 1
ATOM 1706 N N . TYR B 1 90 ? 7.066 15.609 10.133 1 91.88 90 TYR B N 1
ATOM 1707 C CA . TYR B 1 90 ? 7.43 15.188 8.781 1 91.88 90 TYR B CA 1
ATOM 1708 C C . TYR B 1 90 ? 8.797 14.523 8.773 1 91.88 90 TYR B C 1
ATOM 1710 O O . TYR B 1 90 ? 9.695 14.922 9.516 1 91.88 90 TYR B O 1
ATOM 1718 N N . ILE B 1 91 ? 8.891 13.539 8.008 1 93.94 91 ILE B N 1
ATOM 1719 C CA . ILE B 1 91 ? 10.211 13.039 7.621 1 93.94 91 ILE B CA 1
ATOM 1720 C C . ILE B 1 91 ? 10.617 13.648 6.281 1 93.94 91 ILE B C 1
ATOM 1722 O O . ILE B 1 91 ? 9.969 13.398 5.262 1 93.94 91 ILE B O 1
ATOM 1726 N N . HIS B 1 92 ? 11.609 14.445 6.168 1 88.81 92 HIS B N 1
ATOM 1727 C CA . HIS B 1 92 ? 12 15.117 4.93 1 88.81 92 HIS B CA 1
ATOM 1728 C C . HIS B 1 92 ? 13.508 15.281 4.844 1 88.81 92 HIS B C 1
ATOM 1730 O O . HIS B 1 92 ? 14.039 15.68 3.805 1 88.81 92 HIS B O 1
ATOM 1736 N N . ASN B 1 93 ? 14.211 15 5.793 1 81.31 93 ASN B N 1
ATOM 1737 C CA . ASN B 1 93 ? 15.648 15.258 5.848 1 81.31 93 ASN B CA 1
ATOM 1738 C C . ASN B 1 93 ? 16.438 14.039 5.395 1 81.31 93 ASN B C 1
ATOM 1740 O O . ASN B 1 93 ? 17.531 13.773 5.914 1 81.31 93 ASN B O 1
ATOM 1744 N N . CYS B 1 94 ? 15.977 13.266 4.621 1 88.31 94 CYS B N 1
ATOM 1745 C CA . CYS B 1 94 ? 16.688 12.055 4.223 1 88.31 94 CYS B CA 1
ATOM 1746 C C . CYS B 1 94 ? 16.734 11.922 2.707 1 88.31 94 CYS B C 1
ATOM 1748 O O . CYS B 1 94 ? 17 10.836 2.182 1 88.31 94 CYS B O 1
ATOM 1750 N N . GLY B 1 95 ? 16.438 13.031 1.942 1 91.38 95 GLY B N 1
ATOM 1751 C CA . GLY B 1 95 ? 16.625 13.055 0.5 1 91.38 95 GLY B CA 1
ATOM 1752 C C . GLY B 1 95 ? 15.586 12.242 -0.252 1 91.38 95 GLY B C 1
ATOM 1753 O O . GLY B 1 95 ? 15.906 11.609 -1.263 1 91.38 95 GLY B O 1
ATOM 1754 N N . LEU B 1 96 ? 14.453 12.203 0.223 1 93.44 96 LEU B N 1
ATOM 1755 C CA . LEU B 1 96 ? 13.398 11.461 -0.452 1 93.44 96 LEU B CA 1
ATOM 1756 C C . LEU B 1 96 ? 13.07 12.086 -1.806 1 93.44 96 LEU B C 1
ATOM 1758 O O . LEU B 1 96 ? 13.031 13.312 -1.936 1 93.44 96 LEU B O 1
ATOM 1762 N N . GLN B 1 97 ? 12.898 11.25 -2.809 1 92.75 97 GLN B N 1
ATOM 1763 C CA . GLN B 1 97 ? 12.523 11.688 -4.148 1 92.75 97 GLN B CA 1
ATOM 1764 C C . GLN B 1 97 ? 11.25 10.992 -4.617 1 92.75 97 GLN B C 1
ATOM 1766 O O . GLN B 1 97 ? 11.281 9.82 -4.996 1 92.75 97 GLN B O 1
ATOM 1771 N N . ASN B 1 98 ? 10.102 11.758 -4.59 1 93 98 ASN B N 1
ATOM 1772 C CA . ASN B 1 98 ? 8.789 11.258 -4.988 1 93 98 ASN B CA 1
ATOM 1773 C C . ASN B 1 98 ? 8.43 9.969 -4.254 1 93 98 ASN B C 1
ATOM 1775 O O . ASN B 1 98 ? 8.242 8.93 -4.879 1 93 98 ASN B O 1
ATOM 1779 N N . PRO B 1 99 ? 8.344 10.047 -2.883 1 94.88 99 PRO B N 1
ATOM 1780 C CA . PRO B 1 99 ? 7.973 8.852 -2.121 1 94.88 99 PRO B CA 1
ATOM 1781 C C . PRO B 1 99 ? 6.582 8.328 -2.475 1 94.88 99 PRO B C 1
ATOM 1783 O O . PRO B 1 99 ? 5.668 9.117 -2.719 1 94.88 99 PRO B O 1
ATOM 1786 N N . TYR B 1 100 ? 6.418 7.039 -2.525 1 94.44 100 TYR B N 1
ATOM 1787 C CA . TYR B 1 100 ? 5.195 6.367 -2.951 1 94.44 100 TYR B CA 1
ATOM 1788 C C . TYR B 1 100 ? 4.816 5.258 -1.978 1 94.44 100 TYR B C 1
ATOM 1790 O O . TYR B 1 100 ? 4.422 5.531 -0.841 1 94.44 100 TYR B O 1
ATOM 1798 N N . GLY B 1 101 ? 5.09 3.924 -2.252 1 96.38 101 GLY B N 1
ATOM 1799 C CA . GLY B 1 101 ? 4.77 2.82 -1.36 1 96.38 101 GLY B CA 1
ATOM 1800 C C . GLY B 1 101 ? 5.547 2.861 -0.058 1 96.38 101 GLY B C 1
ATOM 1801 O O . GLY B 1 101 ? 6.723 3.229 -0.042 1 96.38 101 GLY B O 1
ATOM 1802 N N . LEU B 1 102 ? 4.902 2.445 1.001 1 97.75 102 LEU B N 1
ATOM 1803 C CA . LEU B 1 102 ? 5.469 2.447 2.346 1 97.75 102 LEU B CA 1
ATOM 1804 C C . LEU B 1 102 ? 5.262 1.098 3.025 1 97.75 102 LEU B C 1
ATOM 1806 O O . LEU B 1 102 ? 4.258 0.423 2.779 1 97.75 102 LEU B O 1
ATOM 1810 N N . CYS B 1 103 ? 6.152 0.821 3.865 1 97.25 103 CYS B N 1
ATOM 1811 C CA . CYS B 1 103 ? 6.035 -0.31 4.777 1 97.25 103 CYS B CA 1
ATOM 1812 C C . CYS B 1 103 ? 6.816 -0.056 6.062 1 97.25 103 CYS B C 1
ATOM 1814 O O . CYS B 1 103 ? 7.941 0.444 6.023 1 97.25 103 CYS B O 1
ATOM 1816 N N . VAL B 1 104 ? 6.199 -0.218 7.133 1 96.38 104 VAL B N 1
ATOM 1817 C CA . VAL B 1 104 ? 6.91 -0.287 8.406 1 96.38 104 VAL B CA 1
ATOM 1818 C C . VAL B 1 104 ? 7.035 -1.743 8.852 1 96.38 104 VAL B C 1
ATOM 1820 O O . VAL B 1 104 ? 6.027 -2.436 9.016 1 96.38 104 VAL B O 1
ATOM 1823 N N . ASP B 1 105 ? 8.211 -2.086 9.047 1 93.44 105 ASP B N 1
ATOM 1824 C CA . ASP B 1 105 ? 8.391 -3.486 9.422 1 93.44 105 ASP B CA 1
ATOM 1825 C C . ASP B 1 105 ? 8.18 -3.688 10.922 1 93.44 105 ASP B C 1
ATOM 1827 O O . ASP B 1 105 ? 7.902 -2.73 11.648 1 93.44 105 ASP B O 1
ATOM 1831 N N . SER B 1 106 ? 8.227 -4.98 11.328 1 92.5 106 SER B N 1
ATOM 1832 C CA . SER B 1 106 ? 7.934 -5.344 12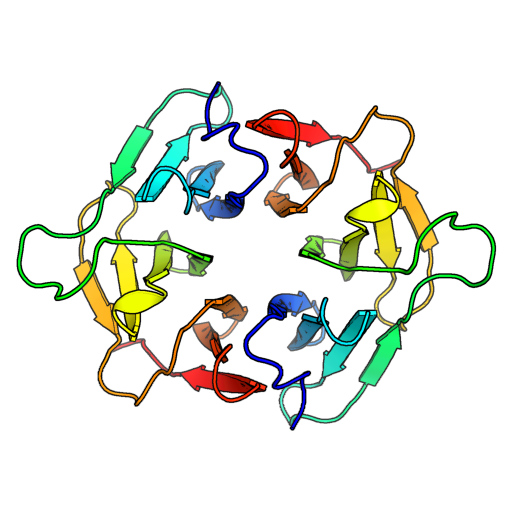.711 1 92.5 106 SER B CA 1
ATOM 1833 C C . SER B 1 106 ? 8.992 -4.793 13.664 1 92.5 106 SER B C 1
ATOM 1835 O O . SER B 1 106 ? 8.797 -4.805 14.883 1 92.5 106 SER B O 1
ATOM 1837 N N . ARG B 1 107 ? 10.102 -4.238 13.195 1 90.06 107 ARG B N 1
ATOM 1838 C CA . ARG B 1 107 ? 11.141 -3.623 14.008 1 90.06 107 ARG B CA 1
ATOM 1839 C C . ARG B 1 107 ? 11.062 -2.102 13.945 1 90.06 107 ARG B C 1
ATOM 1841 O O . ARG B 1 107 ? 11.992 -1.405 14.352 1 90.06 107 ARG B O 1
ATOM 1848 N N . ASP B 1 108 ? 10.008 -1.642 13.289 1 91.25 108 ASP B N 1
ATOM 1849 C CA . ASP B 1 108 ? 9.688 -0.224 13.172 1 91.25 108 ASP B CA 1
ATOM 1850 C C . ASP B 1 108 ? 10.68 0.497 12.273 1 91.25 108 ASP B C 1
ATOM 1852 O O . ASP B 1 108 ? 11.031 1.651 12.523 1 91.25 108 ASP B O 1
ATOM 1856 N N . ASN B 1 109 ? 11.273 -0.195 11.383 1 94.12 109 ASN B N 1
ATOM 1857 C CA . ASN B 1 109 ? 11.945 0.444 10.258 1 94.12 109 ASN B CA 1
ATOM 1858 C C . ASN B 1 109 ? 10.961 0.835 9.164 1 94.12 109 ASN B C 1
ATOM 1860 O O . ASN B 1 109 ? 10.055 0.065 8.828 1 94.12 109 ASN B O 1
ATOM 1864 N N . LEU B 1 110 ? 11.164 2 8.68 1 96.44 110 LEU B N 1
ATOM 1865 C CA . LEU B 1 110 ? 10.336 2.477 7.582 1 96.44 110 LEU B CA 1
ATOM 1866 C C . LEU B 1 110 ? 11.016 2.23 6.238 1 96.44 110 LEU B C 1
ATOM 1868 O O . LEU B 1 110 ? 12.18 2.586 6.055 1 96.44 110 LEU B O 1
ATOM 1872 N N . PHE B 1 111 ? 10.422 1.558 5.398 1 95.62 111 PHE B N 1
ATOM 1873 C CA . PHE B 1 111 ? 10.844 1.389 4.016 1 95.62 111 PHE B CA 1
ATOM 1874 C C . PHE B 1 111 ? 10.016 2.264 3.082 1 95.62 111 PHE B C 1
ATOM 1876 O O . PHE B 1 111 ? 8.781 2.291 3.18 1 95.62 111 PHE B O 1
ATOM 1883 N N . VAL B 1 112 ? 10.68 2.965 2.217 1 95.75 112 VAL B N 1
ATOM 1884 C CA . VAL B 1 112 ? 10.031 3.896 1.302 1 95.75 112 VAL B CA 1
ATOM 1885 C C . VAL B 1 112 ? 10.461 3.6 -0.132 1 95.75 112 VAL B C 1
ATOM 1887 O O . VAL B 1 112 ? 11.656 3.639 -0.448 1 95.75 112 VAL B O 1
ATOM 1890 N N . ALA B 1 113 ? 9.531 3.322 -0.953 1 94.62 113 ALA B N 1
ATOM 1891 C CA . ALA B 1 113 ? 9.805 3.227 -2.383 1 94.62 113 ALA B CA 1
ATOM 1892 C C . ALA B 1 113 ? 9.852 4.609 -3.027 1 94.62 113 ALA B C 1
ATOM 1894 O O . ALA B 1 113 ? 8.914 5.402 -2.875 1 94.62 113 ALA B O 1
ATOM 1895 N N . GLU B 1 114 ? 10.859 4.902 -3.713 1 92.56 114 GLU B N 1
ATOM 1896 C CA . GLU B 1 114 ? 11.008 6.168 -4.422 1 92.56 114 GLU B CA 1
ATOM 1897 C C . GLU B 1 114 ? 10.766 5.996 -5.918 1 92.56 114 GLU B C 1
ATOM 1899 O O . GLU B 1 114 ? 11.477 5.242 -6.582 1 92.56 114 GLU B O 1
ATOM 1904 N N . ARG B 1 115 ? 9.812 6.691 -6.383 1 90 115 ARG B N 1
ATOM 1905 C CA . ARG B 1 115 ? 9.438 6.531 -7.785 1 90 115 ARG B CA 1
ATOM 1906 C C . ARG B 1 115 ? 10.508 7.098 -8.711 1 90 115 ARG B C 1
ATOM 1908 O O . ARG B 1 115 ? 10.797 6.52 -9.758 1 90 115 ARG B O 1
ATOM 1915 N N . LYS B 1 116 ? 11.078 8.195 -8.367 1 87 116 LYS B N 1
ATOM 1916 C CA . LYS B 1 116 ? 12.047 8.867 -9.234 1 87 116 LYS B CA 1
ATOM 1917 C C . LYS B 1 116 ? 13.312 8.023 -9.391 1 87 116 LYS B C 1
ATOM 1919 O O . LYS B 1 116 ? 13.875 7.953 -10.484 1 87 116 LYS B O 1
ATOM 1924 N N . THR B 1 117 ? 13.812 7.406 -8.344 1 86.38 117 THR B N 1
ATOM 1925 C CA . THR B 1 117 ? 15.102 6.734 -8.367 1 86.38 117 THR B CA 1
ATOM 1926 C C . THR B 1 117 ? 14.93 5.238 -8.625 1 86.38 117 THR B C 1
ATOM 1928 O O . THR B 1 117 ? 15.883 4.551 -8.992 1 86.38 117 THR B O 1
ATOM 1931 N N . GLY B 1 118 ? 13.711 4.719 -8.383 1 85.94 118 GLY B N 1
ATOM 1932 C CA . GLY B 1 118 ? 13.508 3.283 -8.492 1 85.94 118 GLY B CA 1
ATOM 1933 C C . GLY B 1 118 ? 14.195 2.502 -7.383 1 85.94 118 GLY B C 1
ATOM 1934 O O . GLY B 1 118 ? 14.664 1.384 -7.605 1 85.94 118 GLY B O 1
ATOM 1935 N N . ARG B 1 119 ? 14.359 3.207 -6.227 1 88.31 119 ARG B N 1
ATOM 1936 C CA . ARG B 1 119 ? 14.992 2.582 -5.07 1 88.31 119 ARG B CA 1
ATOM 1937 C C . ARG B 1 119 ? 14.023 2.482 -3.898 1 88.31 119 ARG B C 1
ATOM 1939 O O . ARG B 1 119 ? 13.008 3.18 -3.865 1 88.31 119 ARG B O 1
ATOM 1946 N N . VAL B 1 120 ? 14.305 1.516 -3.088 1 93.06 120 VAL B N 1
ATOM 1947 C CA . VAL B 1 120 ? 13.656 1.456 -1.786 1 93.06 120 VAL B CA 1
ATOM 1948 C C . VAL B 1 120 ? 14.633 1.878 -0.695 1 93.06 120 VAL B C 1
ATOM 1950 O O . VAL B 1 120 ? 15.719 1.309 -0.576 1 93.06 120 VAL B O 1
ATOM 1953 N N . LYS B 1 121 ? 14.211 2.861 0.062 1 92.88 121 LYS B N 1
ATOM 1954 C CA . LYS B 1 121 ? 15.047 3.359 1.148 1 92.88 121 LYS B CA 1
ATOM 1955 C C . LYS B 1 121 ? 14.562 2.842 2.498 1 92.88 121 LYS B C 1
ATOM 1957 O O . LYS B 1 121 ? 13.359 2.811 2.762 1 92.88 121 LYS B O 1
ATOM 1962 N N . LYS B 1 122 ? 15.508 2.438 3.295 1 93.31 122 LYS B N 1
ATOM 1963 C CA . LYS B 1 122 ? 15.234 2.121 4.695 1 93.31 122 LYS B CA 1
ATOM 1964 C C . LYS B 1 122 ? 15.57 3.303 5.602 1 93.31 122 LYS B C 1
ATOM 1966 O O . LYS B 1 122 ? 16.672 3.832 5.555 1 93.31 122 LYS B O 1
ATOM 1971 N N . ILE B 1 123 ? 14.562 3.705 6.395 1 94.12 123 ILE B N 1
ATOM 1972 C CA . ILE B 1 123 ? 14.719 4.895 7.223 1 94.12 123 ILE B CA 1
ATOM 1973 C C . ILE B 1 123 ? 14.398 4.559 8.672 1 94.12 123 ILE B C 1
ATOM 1975 O O . ILE B 1 123 ? 13.398 3.898 8.961 1 94.12 123 ILE B O 1
ATOM 1979 N N . GLN B 1 124 ? 15.242 4.906 9.547 1 90.88 124 GLN B N 1
ATOM 1980 C CA . GLN B 1 124 ? 14.898 4.922 10.961 1 90.88 124 GLN B CA 1
ATOM 1981 C C . GLN B 1 124 ? 14.25 6.25 11.359 1 90.88 124 GLN B C 1
ATOM 1983 O O . GLN B 1 124 ? 14.875 7.309 11.234 1 90.88 124 GLN B O 1
ATOM 1988 N N . TYR B 1 125 ? 13.055 6.254 11.656 1 86.88 125 TYR B N 1
ATOM 1989 C CA . TYR B 1 125 ? 12.336 7.504 11.852 1 86.88 125 TYR B CA 1
ATOM 1990 C C . TYR B 1 125 ? 11.961 7.699 13.312 1 86.88 125 TYR B C 1
ATOM 1992 O O . TYR B 1 125 ? 11.383 8.727 13.68 1 86.88 125 TYR B O 1
ATOM 2000 N N . TYR B 1 126 ? 12.18 6.648 14.148 1 73 126 TYR B N 1
ATOM 2001 C CA . TYR B 1 126 ? 11.898 6.855 15.57 1 73 126 TYR B CA 1
ATOM 2002 C C . TYR B 1 126 ? 12.898 7.816 16.188 1 73 126 TYR B C 1
ATOM 2004 O O . TYR B 1 126 ? 14.094 7.773 15.867 1 73 126 TYR B O 1
ATOM 2012 N N . LYS B 1 127 ? 12.594 9.172 16.281 1 50.34 127 LYS B N 1
ATOM 2013 C CA . LYS B 1 127 ? 13.391 9.977 17.203 1 50.34 127 LYS B CA 1
ATOM 2014 C C . LYS B 1 127 ? 12.773 9.977 18.594 1 50.34 127 LYS B C 1
ATOM 2016 O O . LYS B 1 127 ? 11.57 9.758 18.75 1 50.34 127 LYS B O 1
#

Sequence (254 aa):
MLISSDSTYTVHLSENRNFDICLADNGAGAVVVISAASKLRFRYIGPPSTTREPFRPDGIITDSQANILTSDFYNYHIHIIDQDGLSLRYIHNCGLQNPYGLCVDSRDNLFVAERKTGRVKKIQYYKMLISSDSTYTVHLSENRNFDICLADNGAGAVVVISAASKLRFRYIGPPSTTREPFRPDGIITDSQANILTSDFYNYHIHIIDQDGLSLRYIHNCGLQNPYGLCVDSRDNLFVAERKTGRVKKIQYYK